Protein AF-A0A183GL61-F1 (afdb_monomer)

Organism: Heligmosomoides polygyrus (NCBI:txid6339)

InterPro domains:
  IPR000559 Formate-tetrahydrofolate ligase, FTHFS [PF01268] (2-214)
  IPR020628 Formate-tetrahydrofolate ligase, FTHFS, conserved site [PS00721] (89-99)
  IPR027417 P-loop containing nucleoside triphosphate hydrolase [G3DSA:3.40.50.300] (1-136)
  IPR027417 P-loop containing nucleoside triphosphate hydrolase [SSF52540] (3-215)

Solvent-accessible surface area (backbone atoms only — not comparable to full-atom values): 13556 Å² total; per-residue (Å²): 73,68,68,60,34,55,76,73,71,50,54,76,92,38,48,50,71,60,71,69,72,41,63,50,71,48,74,64,53,56,69,76,45,64,86,57,79,82,79,89,88,81,85,87,79,77,75,86,89,56,97,86,63,87,53,59,49,23,50,48,39,41,51,30,48,45,36,33,77,72,63,72,36,96,62,79,79,88,77,80,81,49,66,38,22,49,54,81,64,86,45,73,71,79,51,30,50,87,95,21,49,57,73,65,53,69,47,49,37,45,63,64,89,41,62,68,57,52,51,36,53,54,47,33,48,52,42,51,49,55,50,52,49,52,53,49,62,75,74,50,56,61,68,60,47,33,44,68,76,44,52,61,45,101,84,67,49,15,70,63,51,76,70,53,50,55,48,32,55,76,71,72,42,80,93,64,70,38,60,78,77,50,51,74,67,53,42,42,63,69,54,51,80,81,79,58,77,91,71,63,82,79,50,35,57,49,74,40,81,57,75,87,40,72,87,78,36,46,75,102

Mean predicted aligned error: 6.76 Å

Nearest PDB structures (foldseek):
  4ioj-assembly1_A  TM=9.223E-01  e=2.835E-11  Moorella thermoacetica ATCC 39073
  1eg7-assembly1_A  TM=9.225E-01  e=8.489E-11  Neomoorella thermoacetica
  5a4j-assembly2_A  TM=9.191E-01  e=3.744E-10  Tepidanaerobacter acetatoxydans Re1
  3do6-assembly1_A  TM=9.222E-01  e=4.945E-09  Thermotoga maritima
  7c11-assembly2_N  TM=9.093E-01  e=4.075E-09  Methylorubrum extorquens CM4

pLDDT: mean 90.21, std 7.83, range [46.91, 98.0]

Foldseek 3Di:
DVVVCVLLVADPVQWADPPDQDTDGHPCVCVVCVVPDDDDDDDQDDDDDDPVDDQRLQVLQVVQCCCCVPVVHNDDRDDDQAQLACVVPDDDFPAGDDPRGDPPRVLSNPCVPVPVVVVLVVLVVVVVVVVVQVVCVVPDDLVVLLCVQFPQDPVRFGADDPVLQVLCVVVVHDRDRGPVPADPVRSNVSRHPPDDPVPDPRFREDRHDDPVCVVHGDYD

Radius of gyration: 25.88 Å; Cα contacts (8 Å, |Δi|>4): 218; chains: 1; bounding box: 69×31×60 Å

Secondary structure (DSSP, 8-state):
-HHHHHHHT--GGGEEESSSS-EEE-TTHHHHTTTSPP--------SSP-TT---HHHHHHHHHHIIIIIT--------PPPPSGGGGTTPPPSSEETTEE-SSHHHHHTTTTSHHHHHHHHHHHHHHHHHHHHHHHHHS-HHHHHHHHS---TTS--BPPHHHHHHHHHTTPPP-SBGGGS-HHHHHHHH-----GGG-------SS--GGGTTTS---

Sequence (220 aa):
MEMLAKEVGILHEELDPYGRKKAKVSLDILKRLHHVKDGKYIVVTGITPTPLGEGKSTTVMGLVQALGAHLHKNAFACVRQPSQGPTFGIKGGAAGGGYAQVIPMEEFNLHLTGDIHAITAANNLLAAAIEARMFHESTQKDDALFNRLCPANKQGKRPLSAVQKRRLARLGIPDVDDANQLTPEQRVQFSRLNIDPATITWNRVIDTNDRFLRGEISIF

Structure (mmCIF, N/CA/C/O backbone):
data_AF-A0A183GL61-F1
#
_entry.id   AF-A0A183GL61-F1
#
loop_
_atom_site.group_PDB
_atom_site.id
_atom_site.type_symbol
_atom_site.label_atom_id
_atom_site.label_alt_id
_atom_site.label_comp_id
_atom_site.label_asym_id
_atom_site.label_entity_id
_atom_site.label_seq_id
_atom_site.pdbx_PDB_ins_code
_atom_site.Cartn_x
_atom_site.Cartn_y
_atom_site.Cartn_z
_atom_site.occupancy
_atom_site.B_iso_or_equiv
_atom_site.auth_seq_id
_atom_site.auth_comp_id
_atom_site.auth_asym_id
_atom_site.auth_atom_id
_atom_site.pdbx_PDB_model_num
ATOM 1 N N . MET A 1 1 ? 5.710 11.046 -22.226 1.00 86.00 1 MET A N 1
ATOM 2 C CA . MET A 1 1 ? 4.873 9.911 -21.785 1.00 86.00 1 MET A CA 1
ATOM 3 C C . MET A 1 1 ? 3.971 9.396 -22.905 1.00 86.00 1 MET A C 1
ATOM 5 O O . MET A 1 1 ? 3.968 8.201 -23.146 1.00 86.00 1 MET A O 1
ATOM 9 N N . GLU A 1 2 ? 3.259 10.270 -23.623 1.00 85.00 2 GLU A N 1
ATOM 10 C CA . GLU A 1 2 ? 2.313 9.882 -24.691 1.00 85.00 2 GLU A CA 1
ATOM 11 C C . GLU A 1 2 ? 2.915 9.004 -25.798 1.00 85.00 2 GLU A C 1
ATOM 13 O O . GLU A 1 2 ? 2.299 8.021 -26.195 1.00 85.00 2 GLU A O 1
ATOM 18 N N . MET A 1 3 ? 4.137 9.313 -26.252 1.00 90.00 3 MET A N 1
ATOM 19 C CA . MET A 1 3 ? 4.859 8.489 -27.232 1.00 90.00 3 MET A CA 1
ATOM 20 C C . MET A 1 3 ? 5.013 7.040 -26.747 1.00 90.00 3 MET A C 1
ATOM 22 O O . MET A 1 3 ? 4.584 6.122 -27.437 1.00 90.00 3 MET A O 1
ATOM 26 N N . LEU A 1 4 ? 5.527 6.854 -25.526 1.00 89.31 4 LEU A N 1
ATOM 27 C CA . LEU A 1 4 ? 5.708 5.533 -24.922 1.00 89.31 4 LEU A CA 1
ATOM 28 C C . LEU A 1 4 ? 4.371 4.801 -24.773 1.00 89.31 4 LEU A C 1
ATOM 30 O O . LEU A 1 4 ? 4.266 3.639 -25.139 1.00 89.31 4 LEU A O 1
ATOM 34 N N . ALA A 1 5 ? 3.334 5.478 -24.272 1.00 91.75 5 ALA A N 1
ATOM 35 C CA . ALA A 1 5 ? 2.016 4.870 -24.110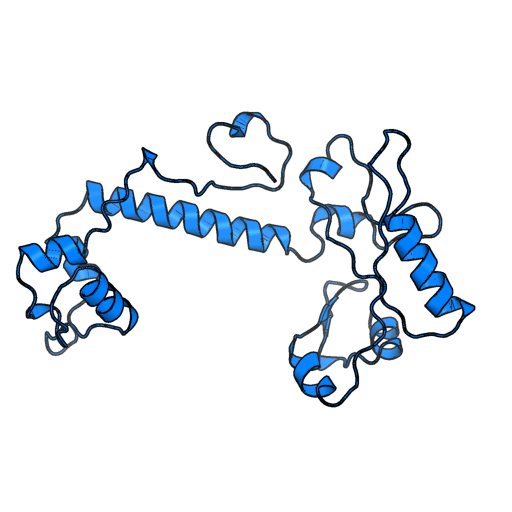 1.00 91.75 5 ALA A CA 1
ATOM 36 C C . ALA A 1 5 ? 1.429 4.362 -25.435 1.00 91.75 5 ALA A C 1
ATOM 38 O O . ALA A 1 5 ? 0.885 3.260 -25.486 1.00 91.75 5 ALA A O 1
ATOM 39 N N . LYS A 1 6 ? 1.599 5.134 -26.516 1.00 91.06 6 LYS A N 1
ATOM 40 C CA . LYS A 1 6 ? 1.183 4.735 -27.861 1.00 91.06 6 LYS A CA 1
ATOM 41 C C . LYS A 1 6 ? 1.958 3.514 -28.359 1.00 91.06 6 LYS A C 1
ATOM 43 O O . LYS A 1 6 ? 1.345 2.612 -28.922 1.00 91.06 6 LYS A O 1
ATOM 48 N N . GLU A 1 7 ? 3.272 3.465 -28.136 1.00 88.56 7 GLU A N 1
ATOM 49 C CA . GLU A 1 7 ? 4.118 2.316 -28.503 1.00 88.56 7 GLU A CA 1
ATOM 50 C C . GLU A 1 7 ? 3.678 1.025 -27.806 1.00 88.56 7 GLU A C 1
ATOM 52 O O . GLU A 1 7 ? 3.739 -0.051 -28.401 1.00 88.56 7 GLU A O 1
ATOM 57 N N . VAL A 1 8 ? 3.192 1.131 -26.567 1.00 89.25 8 VAL A N 1
ATOM 58 C CA . VAL A 1 8 ? 2.775 -0.027 -25.769 1.00 89.25 8 VAL A CA 1
ATOM 59 C C . VAL A 1 8 ? 1.272 -0.329 -25.820 1.00 89.25 8 VAL A C 1
ATOM 61 O O . VAL A 1 8 ? 0.830 -1.300 -25.210 1.00 89.25 8 VAL A O 1
ATOM 64 N N . GLY A 1 9 ? 0.485 0.454 -26.567 1.00 90.75 9 GLY A N 1
ATOM 65 C CA . GLY A 1 9 ? -0.950 0.215 -26.776 1.00 90.75 9 GLY A CA 1
ATOM 66 C C . GLY A 1 9 ? -1.869 0.651 -25.625 1.00 90.75 9 GLY A C 1
ATOM 67 O O . GLY A 1 9 ? -2.977 0.117 -25.486 1.00 90.75 9 GLY A O 1
ATOM 68 N N . ILE A 1 10 ? -1.426 1.604 -24.802 1.00 94.12 10 ILE A N 1
ATOM 69 C CA . ILE A 1 10 ? -2.246 2.233 -23.757 1.00 94.12 10 ILE A CA 1
ATOM 70 C C . ILE A 1 10 ? -2.973 3.440 -24.361 1.00 94.12 10 ILE A C 1
ATOM 72 O O . ILE A 1 10 ? -2.350 4.279 -25.019 1.00 94.12 10 ILE A O 1
ATOM 76 N N . LEU A 1 11 ? -4.290 3.524 -24.155 1.00 94.81 11 LEU A N 1
ATOM 77 C CA . LEU A 1 11 ? -5.103 4.627 -24.668 1.00 94.81 11 LEU A CA 1
ATOM 78 C C . LEU A 1 11 ? -4.901 5.892 -23.826 1.00 94.81 11 LEU A C 1
ATOM 80 O O . LEU A 1 11 ? -4.574 5.826 -22.644 1.00 94.81 11 LEU A O 1
ATOM 84 N N . HIS A 1 12 ? -5.117 7.061 -24.430 1.00 93.25 12 HIS A N 1
ATOM 85 C CA . HIS A 1 12 ? -4.942 8.343 -23.738 1.00 93.25 12 HIS A CA 1
ATOM 86 C C . HIS A 1 12 ? -5.878 8.486 -22.527 1.00 93.25 12 HIS A C 1
ATOM 88 O O . HIS A 1 12 ? -5.450 8.943 -21.475 1.00 93.25 12 HIS A O 1
ATOM 94 N N . GLU A 1 13 ? -7.123 8.028 -22.657 1.00 94.19 13 GLU A N 1
ATOM 95 C CA . GLU A 1 13 ? -8.135 7.997 -21.589 1.00 94.19 13 GLU A CA 1
ATOM 96 C C . GLU A 1 13 ? -7.818 7.031 -20.438 1.00 94.19 13 GLU A C 1
ATOM 98 O O . GLU A 1 13 ? -8.428 7.110 -19.377 1.00 94.19 13 GLU A O 1
ATOM 103 N N . GLU A 1 14 ? -6.858 6.125 -20.630 1.00 95.31 14 GLU A N 1
ATOM 104 C CA . GLU A 1 14 ? -6.411 5.178 -19.606 1.00 95.31 14 GLU A CA 1
ATOM 105 C C . GLU A 1 14 ? -5.176 5.686 -18.852 1.00 95.31 14 GLU A C 1
ATOM 107 O O . GLU A 1 14 ? -4.622 4.955 -18.030 1.00 95.31 14 GLU A O 1
ATOM 112 N N . LEU A 1 15 ? -4.713 6.904 -19.139 1.00 94.94 15 LEU A N 1
ATOM 113 C CA . LEU A 1 15 ? -3.532 7.498 -18.526 1.00 94.94 15 LEU A CA 1
ATOM 114 C C . LEU A 1 15 ? -3.903 8.695 -17.671 1.00 94.94 15 LEU A C 1
ATOM 116 O O . LEU A 1 15 ? -4.462 9.668 -18.163 1.00 94.94 15 LEU A O 1
ATOM 120 N N . ASP A 1 16 ? -3.418 8.676 -16.436 1.00 95.44 16 ASP A N 1
ATOM 121 C CA . ASP A 1 16 ? -3.421 9.829 -15.546 1.00 95.44 16 ASP A CA 1
ATOM 122 C C . ASP A 1 16 ? -1.991 10.387 -15.462 1.00 95.44 16 ASP A C 1
ATOM 124 O O . ASP A 1 16 ? -1.134 9.793 -14.792 1.00 95.44 16 ASP A O 1
ATOM 128 N N . PRO A 1 17 ? -1.659 11.490 -16.161 1.00 94.12 17 PRO A N 1
ATOM 129 C CA . PRO A 1 17 ? -0.292 11.997 -16.230 1.00 94.12 17 PRO A CA 1
ATOM 130 C C . PRO A 1 17 ? 0.166 12.636 -14.916 1.00 94.12 17 PRO A C 1
ATOM 132 O O . PRO A 1 17 ? -0.530 13.454 -14.321 1.00 94.12 17 PRO A O 1
ATOM 135 N N . TYR A 1 18 ? 1.407 12.356 -14.517 1.00 93.12 18 TYR A N 1
ATOM 136 C CA . TYR A 1 18 ? 2.085 12.990 -13.383 1.00 93.12 18 TYR A CA 1
ATOM 137 C C . TYR A 1 18 ? 3.282 13.799 -13.895 1.00 93.12 18 TYR A C 1
ATOM 139 O O . TYR A 1 18 ? 4.451 13.403 -13.811 1.00 93.12 18 TYR A O 1
ATOM 147 N N . GLY A 1 19 ? 2.987 14.961 -14.473 1.00 91.25 19 GLY A N 1
ATOM 148 C CA . GLY A 1 19 ? 3.957 15.719 -15.258 1.00 91.25 19 GLY A CA 1
ATOM 149 C C . GLY A 1 19 ? 4.213 15.059 -16.617 1.00 91.25 19 GLY A C 1
ATOM 150 O O . GLY A 1 19 ? 3.367 14.356 -17.157 1.00 91.25 19 GLY A O 1
ATOM 151 N N . ARG A 1 20 ? 5.387 15.300 -17.213 1.00 90.81 20 ARG A N 1
ATOM 152 C CA . ARG A 1 20 ? 5.647 14.930 -18.624 1.00 90.81 20 ARG A CA 1
ATOM 153 C C . ARG A 1 20 ? 6.215 13.516 -18.827 1.00 90.81 20 ARG A C 1
ATOM 155 O O . ARG A 1 20 ? 6.168 12.980 -19.940 1.00 90.81 20 ARG A O 1
ATOM 162 N N . LYS A 1 21 ? 6.802 12.931 -17.777 1.00 91.38 21 LYS A N 1
ATOM 163 C CA . LYS A 1 21 ? 7.661 11.732 -17.861 1.00 91.38 21 LYS A CA 1
ATOM 164 C C . LYS A 1 21 ? 7.088 10.482 -17.186 1.00 91.38 21 LYS A C 1
ATOM 166 O O . LYS A 1 21 ? 7.667 9.419 -17.352 1.00 91.38 21 LYS A O 1
ATOM 171 N N . LYS A 1 22 ? 5.975 10.592 -16.460 1.00 92.62 22 LYS A N 1
ATOM 172 C CA . LYS A 1 22 ? 5.354 9.489 -15.715 1.00 92.62 22 LYS A CA 1
ATOM 173 C C . LYS A 1 22 ? 3.836 9.636 -15.712 1.00 92.62 22 LYS A C 1
ATOM 175 O O . LYS A 1 22 ? 3.325 10.743 -15.879 1.00 92.62 22 LYS A O 1
ATOM 180 N N . ALA A 1 23 ? 3.135 8.527 -15.541 1.00 94.75 23 ALA A N 1
ATOM 181 C CA . ALA A 1 23 ? 1.682 8.469 -15.472 1.00 94.75 23 ALA A CA 1
ATOM 182 C C . ALA A 1 23 ? 1.252 7.248 -14.653 1.00 94.75 23 ALA A C 1
ATOM 184 O O . ALA A 1 23 ? 2.006 6.276 -14.556 1.00 94.75 23 ALA A O 1
ATOM 185 N N . LYS A 1 24 ? 0.045 7.295 -14.093 1.00 96.12 24 LYS A N 1
ATOM 186 C CA . LYS A 1 24 ? -0.672 6.095 -13.657 1.00 96.12 24 LYS A CA 1
ATOM 187 C C . LYS A 1 24 ? -1.500 5.560 -14.822 1.00 96.12 24 LYS A C 1
ATOM 189 O O . LYS A 1 24 ? -1.877 6.313 -15.715 1.00 96.12 24 LYS A O 1
ATOM 194 N N . VAL A 1 25 ? -1.741 4.254 -14.808 1.00 96.00 25 VAL A N 1
ATOM 195 C CA . VAL A 1 25 ? -2.589 3.574 -15.790 1.00 96.00 25 VAL A CA 1
ATOM 196 C C . VAL A 1 25 ? -3.874 3.157 -15.084 1.00 96.00 25 VAL A C 1
ATOM 198 O O . VAL A 1 25 ? -3.808 2.512 -14.035 1.00 96.00 25 VAL A O 1
ATOM 201 N N . SER A 1 26 ? -5.025 3.525 -15.642 1.00 96.50 26 SER A N 1
ATOM 202 C CA . SER A 1 26 ? -6.329 3.098 -15.136 1.00 96.50 26 SER A CA 1
ATOM 203 C C . SER A 1 26 ? -6.460 1.578 -15.214 1.00 96.50 26 SER A C 1
ATOM 205 O O . SER A 1 26 ? -6.095 0.954 -16.211 1.00 96.50 26 SER A O 1
ATOM 207 N N . LEU A 1 27 ? -7.048 0.971 -14.181 1.00 96.31 27 LEU A N 1
ATOM 208 C CA . LEU A 1 27 ? -7.327 -0.468 -14.158 1.00 96.31 27 LEU A CA 1
ATOM 209 C C . LEU A 1 27 ? -8.422 -0.883 -15.153 1.00 96.31 27 LEU A C 1
ATOM 211 O O . LEU A 1 27 ? -8.576 -2.076 -15.419 1.00 96.31 27 LEU A O 1
ATOM 215 N N . ASP A 1 28 ? -9.151 0.067 -15.745 1.00 95.94 28 ASP A N 1
ATOM 216 C CA . ASP A 1 28 ? -10.137 -0.220 -16.793 1.00 95.94 28 ASP A CA 1
ATOM 217 C C . ASP A 1 28 ? -9.508 -0.837 -18.049 1.00 95.94 28 ASP A C 1
ATOM 219 O O . ASP A 1 28 ? -10.176 -1.601 -18.754 1.00 95.94 28 ASP A O 1
ATOM 223 N N . ILE A 1 29 ? -8.202 -0.633 -18.260 1.00 95.62 29 ILE A N 1
ATOM 224 C CA . ILE A 1 29 ? -7.444 -1.298 -19.325 1.00 95.62 29 ILE A CA 1
ATOM 225 C C . ILE A 1 29 ? -7.568 -2.826 -19.262 1.00 95.62 29 ILE A C 1
ATOM 227 O O . ILE A 1 29 ? -7.631 -3.490 -20.297 1.00 95.62 29 ILE A O 1
ATOM 231 N N . LEU A 1 30 ? -7.679 -3.400 -18.056 1.00 95.00 30 LEU A N 1
ATOM 232 C CA . LEU A 1 30 ? -7.833 -4.844 -17.862 1.00 95.00 30 LEU A CA 1
ATOM 233 C C . LEU A 1 30 ? -9.168 -5.349 -18.419 1.00 95.00 30 LEU A C 1
ATOM 235 O O . LEU A 1 30 ? -9.236 -6.458 -18.941 1.00 95.00 30 LEU A O 1
ATOM 239 N N . LYS A 1 31 ? -10.226 -4.531 -18.357 1.00 95.88 31 LYS A N 1
ATOM 240 C CA . LYS A 1 31 ? -11.533 -4.869 -18.938 1.00 95.88 31 LYS A CA 1
ATOM 241 C C . LYS A 1 31 ? -11.453 -4.864 -20.462 1.00 95.88 31 LYS A C 1
ATOM 243 O O . LYS A 1 31 ? -11.921 -5.803 -21.101 1.00 95.88 31 LYS A O 1
ATOM 248 N N . ARG A 1 32 ? -10.814 -3.841 -21.045 1.00 95.56 32 ARG A N 1
ATOM 249 C CA . ARG A 1 32 ? -10.619 -3.729 -22.499 1.00 95.56 32 ARG A CA 1
ATOM 250 C C . ARG A 1 32 ? -9.779 -4.883 -23.044 1.00 95.56 32 ARG A C 1
ATOM 252 O O . ARG A 1 32 ? -10.117 -5.450 -24.080 1.00 95.56 32 ARG A O 1
ATOM 259 N N . LEU A 1 33 ? -8.712 -5.247 -22.337 1.00 94.75 33 LEU A N 1
ATOM 260 C CA . LEU A 1 33 ? -7.757 -6.272 -22.756 1.00 94.75 33 LEU A CA 1
ATOM 261 C C . LEU A 1 33 ? -8.104 -7.689 -22.280 1.00 94.75 33 LEU A C 1
ATOM 263 O O . LEU A 1 33 ? -7.334 -8.602 -22.546 1.00 94.75 33 LEU A O 1
ATOM 267 N N . HIS A 1 34 ? -9.266 -7.919 -21.658 1.00 96.00 34 HIS A N 1
ATOM 268 C CA . HIS A 1 34 ? -9.661 -9.245 -21.154 1.00 96.00 34 HIS A CA 1
ATOM 269 C C . HIS A 1 34 ? -9.652 -10.351 -22.232 1.00 96.00 34 HIS A C 1
ATOM 271 O O . HIS A 1 34 ? -9.474 -11.527 -21.935 1.00 96.00 34 HIS A O 1
ATOM 277 N N . HIS A 1 35 ? -9.861 -9.989 -23.500 1.00 95.94 35 HIS A N 1
ATOM 278 C CA . HIS A 1 35 ? -9.838 -10.920 -24.632 1.00 95.94 35 HIS A CA 1
ATOM 279 C C . HIS A 1 35 ? -8.420 -11.237 -25.144 1.00 95.94 35 HIS A C 1
ATOM 281 O O . HIS A 1 35 ? -8.248 -12.133 -25.972 1.00 95.94 35 HIS A O 1
ATOM 287 N N . VAL A 1 36 ? -7.407 -10.492 -24.696 1.00 94.25 36 VAL A N 1
ATOM 288 C CA . VAL A 1 36 ? -6.015 -10.647 -25.118 1.00 94.25 36 VAL A CA 1
ATOM 289 C C . VAL A 1 36 ? -5.344 -11.706 -24.250 1.00 94.25 36 VAL A C 1
ATOM 291 O O . VAL A 1 36 ? -5.468 -11.706 -23.031 1.00 94.25 36 VAL A O 1
ATOM 294 N N . LYS A 1 37 ? -4.613 -12.624 -24.885 1.00 95.38 37 LYS A N 1
ATOM 295 C CA . LYS A 1 37 ? -3.861 -13.665 -24.181 1.00 95.38 37 LYS A CA 1
ATOM 296 C C . LYS A 1 37 ? -2.683 -13.065 -23.409 1.00 95.38 37 LYS A C 1
ATOM 298 O O . LYS A 1 37 ? -1.932 -12.266 -23.966 1.00 95.38 37 LYS A O 1
ATOM 303 N N . ASP A 1 38 ? -2.468 -13.552 -22.189 1.00 94.50 38 ASP A N 1
ATOM 304 C CA . ASP A 1 38 ? -1.329 -13.165 -21.358 1.00 94.50 38 ASP A CA 1
ATOM 305 C C . ASP A 1 38 ? 0.025 -13.359 -22.057 1.00 94.50 38 ASP A C 1
ATOM 307 O O . ASP A 1 38 ? 0.273 -14.335 -22.782 1.00 94.50 38 ASP A O 1
ATOM 311 N N . GLY A 1 39 ? 0.925 -12.412 -21.791 1.00 93.00 39 GLY A N 1
ATOM 312 C CA . GLY A 1 39 ? 2.308 -12.445 -22.247 1.00 93.00 39 GLY A CA 1
ATOM 313 C C . GLY A 1 39 ? 3.165 -13.482 -21.516 1.00 93.00 39 GLY A C 1
ATOM 314 O O . GLY A 1 39 ? 2.710 -14.263 -20.681 1.00 93.00 39 GLY A O 1
ATOM 315 N N . LYS A 1 40 ? 4.463 -13.495 -21.829 1.00 95.88 40 LYS A N 1
ATOM 316 C CA . LYS A 1 40 ? 5.434 -14.315 -21.095 1.00 95.88 40 LYS A CA 1
ATOM 317 C C . LYS A 1 40 ? 5.856 -13.594 -19.818 1.00 95.88 40 LYS A C 1
ATOM 319 O O . LYS A 1 40 ? 6.279 -12.444 -19.876 1.00 95.88 40 LYS A O 1
ATOM 324 N N . TYR A 1 41 ? 5.787 -14.295 -18.691 1.00 96.62 41 TYR A N 1
ATOM 325 C CA . TYR A 1 41 ? 6.253 -13.792 -17.405 1.00 96.62 41 TYR A CA 1
ATOM 326 C C . TYR A 1 41 ? 7.669 -14.301 -17.126 1.00 96.62 41 TYR A C 1
ATOM 328 O O . TYR A 1 41 ? 7.894 -15.508 -17.039 1.00 96.62 41 TYR A O 1
ATOM 336 N N . ILE A 1 42 ? 8.626 -13.378 -17.025 1.00 96.06 42 ILE A N 1
ATOM 337 C CA . ILE A 1 42 ? 10.040 -13.681 -16.783 1.00 96.06 42 ILE A CA 1
ATOM 338 C C . ILE A 1 42 ? 10.420 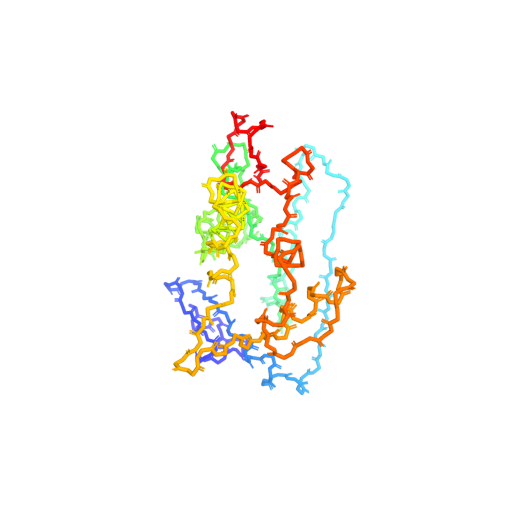-13.119 -15.417 1.00 96.06 42 ILE A C 1
ATOM 340 O O . ILE A 1 42 ? 10.321 -11.915 -15.186 1.00 96.06 42 ILE A O 1
ATOM 344 N N . VAL A 1 43 ? 10.882 -13.991 -14.521 1.00 96.06 43 VAL A N 1
ATOM 345 C CA . VAL A 1 43 ? 11.346 -13.607 -13.185 1.00 96.06 43 VAL A CA 1
ATOM 346 C C . VAL A 1 43 ? 12.865 -13.555 -13.178 1.00 96.06 43 VAL A C 1
ATOM 348 O O . VAL A 1 43 ? 13.530 -14.557 -13.431 1.00 96.06 43 VAL A O 1
ATOM 351 N N . VAL A 1 44 ? 13.415 -12.389 -12.846 1.00 93.62 44 VAL A N 1
ATOM 352 C CA . VAL A 1 44 ? 14.851 -12.219 -12.610 1.00 93.62 44 VAL A CA 1
ATOM 353 C C . VAL A 1 44 ? 15.111 -12.343 -11.113 1.00 93.62 44 VAL A C 1
ATOM 355 O O . VAL A 1 44 ? 14.575 -11.576 -10.313 1.00 93.62 44 VAL A O 1
ATOM 358 N N . THR A 1 45 ? 15.943 -13.311 -10.737 1.00 93.38 45 THR A N 1
ATOM 359 C CA . THR A 1 45 ? 16.378 -13.541 -9.355 1.00 93.38 45 THR A CA 1
ATOM 360 C C . THR A 1 45 ? 17.898 -13.417 -9.246 1.00 93.38 45 THR A C 1
ATOM 362 O O . THR A 1 45 ? 18.590 -13.253 -10.249 1.00 93.38 45 THR A O 1
ATOM 365 N N . GLY A 1 46 ? 18.430 -13.471 -8.030 1.00 88.94 46 GLY A N 1
ATOM 366 C CA . GLY A 1 46 ? 19.868 -13.549 -7.802 1.00 88.94 46 GLY A CA 1
ATOM 367 C C . GLY A 1 46 ? 20.199 -14.457 -6.630 1.00 88.94 46 GLY A C 1
ATOM 368 O O . GLY A 1 46 ? 19.316 -14.891 -5.891 1.00 88.94 46 GLY A O 1
ATOM 369 N N . ILE A 1 47 ? 21.491 -14.724 -6.474 1.00 92.25 47 ILE A N 1
ATOM 370 C CA . ILE A 1 47 ? 22.037 -15.456 -5.332 1.00 92.25 47 ILE A CA 1
ATOM 371 C C . ILE A 1 47 ? 21.841 -14.677 -4.022 1.00 92.25 47 ILE A C 1
ATOM 373 O O . ILE A 1 47 ? 21.428 -13.509 -4.024 1.00 92.25 47 ILE A O 1
ATOM 377 N N . THR A 1 48 ? 22.173 -15.322 -2.903 1.00 90.50 48 THR A N 1
ATOM 378 C CA . THR A 1 48 ? 22.248 -14.677 -1.589 1.00 90.50 48 THR A CA 1
ATOM 379 C C . THR A 1 48 ? 23.048 -13.371 -1.680 1.00 90.50 48 THR A C 1
ATOM 381 O O . THR A 1 48 ? 24.166 -13.404 -2.197 1.00 90.50 48 THR A O 1
ATOM 384 N N . PRO A 1 49 ? 22.500 -12.233 -1.207 1.00 85.56 49 PRO A N 1
ATOM 385 C CA . PRO A 1 49 ? 23.170 -10.945 -1.320 1.00 85.56 49 PRO A CA 1
ATOM 386 C C . PRO A 1 49 ? 24.551 -10.937 -0.664 1.00 85.56 49 PRO A C 1
ATOM 388 O O . PRO A 1 49 ? 24.734 -11.423 0.451 1.00 85.56 49 PRO A O 1
ATOM 391 N N . THR A 1 50 ? 25.496 -10.318 -1.352 1.00 86.81 50 THR A N 1
ATOM 392 C CA . THR A 1 50 ? 26.873 -10.080 -0.940 1.00 86.81 50 THR A CA 1
ATOM 393 C C . THR A 1 50 ? 27.137 -8.571 -0.895 1.00 86.81 50 THR A C 1
ATOM 395 O O . THR A 1 50 ? 26.472 -7.804 -1.599 1.00 86.81 50 THR A O 1
ATOM 398 N N . PRO A 1 51 ? 28.123 -8.099 -0.111 1.00 79.88 51 PRO A N 1
ATOM 399 C CA . PRO A 1 51 ? 28.458 -6.673 -0.053 1.00 79.88 51 PRO A CA 1
ATOM 400 C C . PRO A 1 51 ? 28.879 -6.049 -1.394 1.00 79.88 51 PRO A C 1
ATOM 402 O O . PRO A 1 51 ? 28.840 -4.831 -1.529 1.00 79.88 51 PRO A O 1
ATOM 405 N N . LEU A 1 52 ? 29.276 -6.863 -2.377 1.00 75.56 52 LEU A N 1
ATOM 406 C CA . LEU A 1 52 ? 29.742 -6.404 -3.689 1.00 75.56 52 LEU A CA 1
ATOM 407 C C . LEU A 1 52 ? 28.597 -5.968 -4.621 1.00 75.56 52 LEU A C 1
ATOM 409 O O . LEU A 1 52 ? 28.846 -5.240 -5.577 1.00 75.56 52 LEU A O 1
ATOM 413 N N . GLY A 1 53 ? 27.352 -6.360 -4.319 1.00 76.19 53 GLY A N 1
ATOM 414 C CA . GLY A 1 53 ? 26.162 -6.005 -5.091 1.00 76.19 53 GLY A CA 1
ATOM 415 C C . GLY A 1 53 ? 26.021 -6.798 -6.395 1.00 76.19 53 GLY A C 1
ATOM 416 O O . GLY A 1 53 ? 26.887 -6.794 -7.259 1.00 76.19 53 GLY A O 1
ATOM 417 N N . GLU A 1 54 ? 24.879 -7.460 -6.584 1.00 84.81 54 GLU A N 1
ATOM 418 C CA . GLU A 1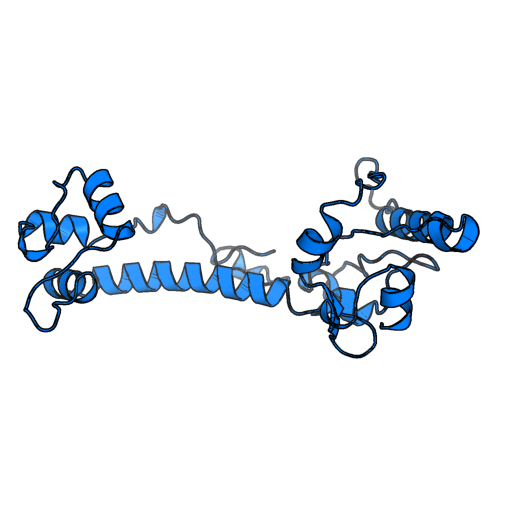 54 ? 24.693 -8.396 -7.710 1.00 84.81 54 GLU A CA 1
ATOM 419 C C . GLU A 1 54 ? 24.093 -7.741 -8.962 1.00 84.81 54 GLU A C 1
ATOM 421 O O . GLU A 1 54 ? 23.932 -8.397 -9.984 1.00 84.81 54 GLU A O 1
ATOM 426 N N . GLY A 1 55 ? 23.670 -6.475 -8.890 1.00 86.50 55 GLY A N 1
ATOM 427 C CA . GLY A 1 55 ? 23.113 -5.777 -10.056 1.00 86.50 55 GLY A CA 1
ATOM 428 C C . GLY A 1 55 ? 21.788 -6.354 -10.578 1.00 86.50 55 GLY A C 1
ATOM 429 O O . GLY A 1 55 ? 21.504 -6.269 -11.773 1.00 86.50 55 GLY A O 1
ATOM 430 N N . LYS A 1 56 ? 20.944 -6.923 -9.703 1.00 91.06 56 LYS A N 1
ATOM 431 C CA . LYS A 1 56 ? 19.642 -7.513 -10.086 1.00 91.06 56 LYS A CA 1
ATOM 432 C C . LYS A 1 56 ? 18.751 -6.529 -10.855 1.00 91.06 56 LYS A C 1
ATOM 434 O O . LYS A 1 56 ? 18.304 -6.845 -11.952 1.00 91.06 56 LYS A O 1
ATOM 439 N N . SER A 1 57 ? 18.535 -5.320 -10.325 1.00 90.25 57 SER A N 1
ATOM 440 C CA . SER A 1 57 ? 17.725 -4.292 -11.002 1.00 90.25 57 SER A CA 1
ATOM 441 C C . SER A 1 57 ? 18.339 -3.861 -12.337 1.00 90.25 57 SER A C 1
ATOM 443 O O . SER A 1 57 ? 17.618 -3.702 -13.317 1.00 90.25 57 SER A O 1
ATOM 445 N N . THR A 1 58 ? 19.668 -3.735 -12.400 1.00 92.38 58 THR A N 1
ATOM 446 C CA . THR A 1 58 ? 20.398 -3.425 -13.639 1.00 92.38 58 THR A CA 1
ATOM 447 C C . THR A 1 58 ? 20.175 -4.505 -14.695 1.00 92.38 58 THR A C 1
ATOM 449 O O . THR A 1 58 ? 19.925 -4.193 -15.855 1.00 92.38 58 THR A O 1
ATOM 452 N N . THR A 1 59 ? 20.176 -5.776 -14.283 1.00 94.25 59 THR A N 1
ATOM 453 C CA . THR A 1 59 ? 19.902 -6.920 -15.164 1.00 94.25 59 THR A CA 1
ATOM 454 C C . THR A 1 59 ? 18.469 -6.891 -15.698 1.00 94.25 59 THR A C 1
ATOM 456 O O . THR A 1 59 ? 18.264 -7.124 -16.884 1.00 94.25 59 THR A O 1
ATOM 459 N N . VAL A 1 60 ? 17.476 -6.547 -14.865 1.00 95.25 60 VAL A N 1
ATOM 460 C CA . VAL A 1 60 ? 16.076 -6.385 -15.310 1.00 95.25 60 VAL A CA 1
ATOM 461 C C . VAL A 1 60 ? 15.963 -5.291 -16.375 1.00 95.25 60 VAL A C 1
ATOM 463 O O . VAL A 1 60 ? 15.352 -5.518 -17.418 1.00 95.25 60 VAL A O 1
ATOM 466 N N . MET A 1 61 ? 16.569 -4.123 -16.135 1.00 94.88 61 MET A N 1
ATOM 467 C CA . MET A 1 61 ? 16.545 -3.014 -17.095 1.00 94.88 61 MET A CA 1
ATOM 468 C C . MET A 1 61 ? 17.234 -3.393 -18.407 1.00 94.88 61 MET A C 1
ATOM 470 O O . MET A 1 61 ? 16.652 -3.210 -19.474 1.00 94.88 61 MET A O 1
ATOM 474 N N . GLY A 1 62 ? 18.429 -3.986 -18.331 1.00 95.62 62 GLY A N 1
ATOM 475 C CA . GLY A 1 62 ? 19.183 -4.418 -19.507 1.00 95.62 62 GLY A CA 1
ATOM 476 C C . GLY A 1 62 ? 18.453 -5.490 -20.318 1.00 95.62 62 GLY A C 1
ATOM 477 O O . GLY A 1 62 ? 18.438 -5.428 -21.544 1.00 95.62 62 GLY A O 1
ATOM 478 N N . LEU A 1 63 ? 17.779 -6.433 -19.653 1.00 96.00 63 LEU A N 1
ATOM 479 C CA . LEU A 1 63 ? 16.981 -7.461 -20.320 1.00 96.00 63 LEU A CA 1
ATOM 480 C C . LEU A 1 63 ? 15.814 -6.852 -21.106 1.00 96.00 63 LEU A C 1
ATOM 482 O O . LEU A 1 63 ? 15.596 -7.215 -22.260 1.00 96.00 63 LEU A O 1
ATOM 486 N N . VAL A 1 64 ? 15.076 -5.915 -20.507 1.00 95.19 64 VAL A N 1
ATOM 487 C CA . VAL A 1 64 ? 13.945 -5.260 -21.182 1.00 95.19 64 VAL A CA 1
ATOM 488 C C . VAL A 1 64 ? 14.423 -4.354 -22.313 1.00 95.19 64 VAL A C 1
ATOM 490 O O . VAL A 1 64 ? 13.826 -4.374 -23.387 1.00 95.19 64 VAL A O 1
ATOM 493 N N . GLN A 1 65 ? 15.535 -3.636 -22.129 1.00 94.81 65 GLN A N 1
ATOM 494 C CA . GLN A 1 65 ? 16.182 -2.879 -23.204 1.00 94.81 65 GLN A CA 1
ATOM 495 C C . GLN A 1 65 ? 16.594 -3.796 -24.365 1.00 94.81 65 GLN A C 1
ATOM 497 O O . GLN A 1 65 ? 16.321 -3.471 -25.516 1.00 94.81 65 GLN A O 1
ATOM 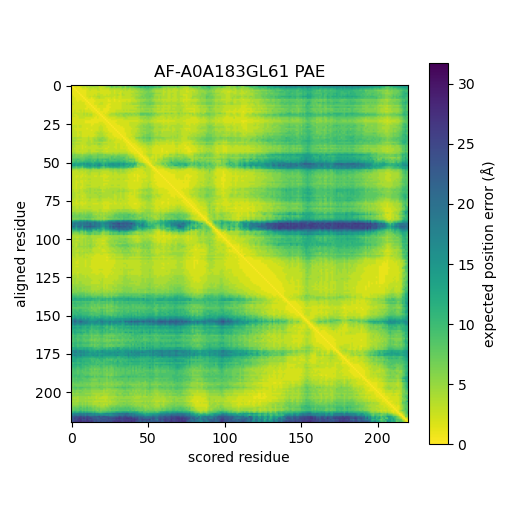502 N N . ALA A 1 66 ? 17.174 -4.968 -24.088 1.00 96.75 66 ALA A N 1
ATOM 503 C CA . ALA A 1 66 ? 17.543 -5.933 -25.121 1.00 96.75 66 ALA A CA 1
ATOM 504 C C . ALA A 1 66 ? 16.324 -6.492 -25.869 1.00 96.75 66 ALA A C 1
ATOM 506 O O . ALA A 1 66 ? 16.307 -6.521 -27.100 1.00 96.75 66 ALA A O 1
ATOM 507 N N . LEU A 1 67 ? 15.276 -6.886 -25.141 1.00 96.19 67 LEU A N 1
ATOM 508 C CA . LEU A 1 67 ? 14.038 -7.388 -25.737 1.00 96.19 67 LEU A CA 1
ATOM 509 C C . LEU A 1 67 ? 13.340 -6.320 -26.591 1.00 96.19 67 LEU A C 1
ATOM 511 O O . LEU A 1 67 ? 12.946 -6.611 -27.719 1.00 96.19 67 LEU A O 1
ATOM 515 N N . GLY A 1 68 ? 13.219 -5.096 -26.077 1.00 93.56 68 GLY A N 1
ATOM 516 C CA . GLY A 1 68 ? 12.533 -3.992 -26.745 1.00 93.56 68 GLY A CA 1
ATOM 517 C C . GLY A 1 68 ? 13.335 -3.385 -27.891 1.00 93.56 68 GLY A C 1
ATOM 518 O O . GLY A 1 68 ? 12.892 -3.408 -29.039 1.00 93.56 68 GLY A O 1
ATOM 519 N N . ALA A 1 69 ? 14.524 -2.856 -27.594 1.00 91.38 69 ALA A N 1
ATOM 520 C CA . ALA A 1 69 ? 15.304 -2.058 -28.539 1.00 91.38 69 ALA A CA 1
ATOM 521 C C . ALA A 1 69 ? 16.060 -2.900 -29.578 1.00 91.38 69 ALA A C 1
ATOM 523 O O . ALA A 1 69 ? 16.253 -2.433 -30.698 1.00 91.38 69 ALA A O 1
ATOM 524 N N . HIS A 1 70 ? 16.478 -4.125 -29.233 1.00 95.50 70 HIS A N 1
ATOM 525 C CA . HIS A 1 70 ? 17.300 -4.960 -30.122 1.00 95.50 70 HIS A CA 1
ATOM 526 C C . HIS A 1 70 ? 16.550 -6.146 -30.733 1.00 95.50 70 HIS A C 1
ATOM 528 O O . HIS A 1 70 ? 16.875 -6.560 -31.842 1.00 95.50 70 HIS A O 1
ATOM 534 N N . LEU A 1 71 ? 15.551 -6.699 -30.038 1.00 95.88 71 LEU A N 1
ATOM 535 C CA . LEU A 1 71 ? 14.770 -7.846 -30.526 1.00 95.88 71 LEU A CA 1
ATOM 536 C C . LEU A 1 71 ? 13.341 -7.483 -30.946 1.00 95.88 71 LEU A C 1
ATOM 538 O O . LEU A 1 71 ? 12.588 -8.366 -31.371 1.00 95.88 71 LEU A O 1
ATOM 542 N N . HIS A 1 72 ? 12.970 -6.204 -30.834 1.00 92.94 72 HIS A N 1
ATOM 543 C CA . HIS A 1 72 ? 11.666 -5.667 -31.225 1.00 92.94 72 HIS A CA 1
ATOM 544 C C . HIS A 1 72 ? 10.486 -6.449 -30.620 1.00 92.94 72 HIS A C 1
ATOM 546 O O . HIS A 1 72 ? 9.466 -6.694 -31.269 1.00 92.94 72 HIS A O 1
ATOM 552 N N . LYS A 1 73 ? 10.635 -6.886 -29.364 1.00 92.31 73 LYS A N 1
ATOM 553 C CA . LYS A 1 73 ? 9.581 -7.520 -28.567 1.00 92.31 73 LYS A CA 1
ATOM 554 C C . LYS A 1 73 ? 9.010 -6.505 -27.589 1.00 92.31 73 LYS A C 1
ATOM 556 O O . LYS A 1 73 ? 9.757 -5.887 -26.840 1.00 92.31 73 LYS A O 1
ATOM 561 N N . ASN A 1 74 ? 7.684 -6.378 -27.553 1.00 90.88 74 ASN A N 1
ATOM 562 C CA . ASN A 1 74 ? 7.029 -5.574 -26.526 1.00 90.88 74 ASN A CA 1
ATOM 563 C C . ASN A 1 74 ? 7.282 -6.214 -25.148 1.00 90.88 74 ASN A C 1
ATOM 565 O O . ASN A 1 74 ? 6.889 -7.360 -24.913 1.00 90.88 74 ASN A O 1
ATOM 569 N N . ALA A 1 75 ? 7.999 -5.503 -24.281 1.00 93.69 75 ALA A N 1
ATOM 570 C CA . ALA A 1 75 ? 8.466 -5.990 -22.992 1.00 93.69 75 ALA A CA 1
ATOM 571 C C . ALA A 1 75 ? 8.437 -4.859 -21.962 1.00 93.69 75 ALA A C 1
ATOM 573 O O . ALA A 1 75 ? 8.775 -3.717 -22.265 1.00 93.69 75 ALA A O 1
ATOM 574 N N . PHE A 1 76 ? 8.078 -5.200 -20.725 1.00 93.31 76 PHE A N 1
ATOM 575 C CA . PHE A 1 76 ? 7.950 -4.249 -19.627 1.00 93.31 76 PHE A CA 1
ATOM 576 C C . PHE A 1 76 ? 8.783 -4.709 -18.441 1.00 93.31 76 PHE A C 1
ATOM 578 O O . PHE A 1 76 ? 8.775 -5.888 -18.083 1.00 93.31 76 PHE A O 1
ATOM 585 N N . ALA A 1 77 ? 9.469 -3.765 -17.804 1.00 93.81 77 ALA A N 1
ATOM 586 C CA . ALA A 1 77 ? 10.098 -4.007 -16.519 1.00 93.81 77 ALA A CA 1
ATOM 587 C C . ALA A 1 77 ? 9.107 -3.673 -15.401 1.00 93.81 77 ALA A C 1
ATOM 589 O O . ALA A 1 77 ? 8.666 -2.531 -15.280 1.00 93.81 77 ALA A O 1
ATOM 590 N N . CYS A 1 78 ? 8.803 -4.648 -14.549 1.00 93.88 78 CYS A N 1
ATOM 591 C CA . CYS A 1 78 ? 8.050 -4.424 -13.319 1.00 93.88 78 CYS A CA 1
ATOM 592 C C . CYS A 1 78 ? 9.021 -4.434 -12.137 1.00 93.88 78 CYS A C 1
ATOM 594 O O . CYS A 1 78 ? 9.613 -5.465 -11.818 1.00 93.88 78 CYS A O 1
ATOM 596 N N . VAL A 1 79 ? 9.195 -3.281 -11.492 1.00 91.00 79 VAL A N 1
ATOM 597 C CA . VAL A 1 79 ? 10.094 -3.108 -10.344 1.00 91.00 79 VAL A CA 1
ATOM 598 C C . VAL A 1 79 ? 9.355 -2.489 -9.166 1.00 91.00 79 VAL A C 1
ATOM 600 O O . VAL A 1 79 ? 8.350 -1.803 -9.335 1.00 91.00 79 VAL A O 1
ATOM 603 N N . ARG A 1 80 ? 9.856 -2.740 -7.955 1.00 90.38 80 ARG A N 1
ATOM 604 C CA . ARG A 1 80 ? 9.315 -2.134 -6.735 1.00 90.38 80 ARG A CA 1
ATOM 605 C C . ARG A 1 80 ? 9.787 -0.689 -6.621 1.00 90.38 80 ARG A C 1
ATOM 607 O O . ARG A 1 80 ? 10.962 -0.417 -6.870 1.00 90.38 80 ARG A O 1
ATOM 614 N N . GLN A 1 81 ? 8.894 0.198 -6.191 1.00 90.00 81 GLN A N 1
ATOM 615 C CA . GLN A 1 81 ? 9.281 1.539 -5.770 1.00 90.00 81 GLN A CA 1
ATOM 616 C C . GLN A 1 81 ? 10.214 1.435 -4.545 1.00 90.00 81 GLN A C 1
ATOM 618 O O . GLN A 1 81 ? 9.905 0.682 -3.616 1.00 90.00 81 GLN A O 1
ATOM 623 N N . PRO A 1 82 ? 11.358 2.138 -4.532 1.00 88.31 82 PRO A N 1
ATOM 624 C CA . PRO A 1 82 ? 12.196 2.249 -3.346 1.00 88.31 82 PRO A CA 1
ATOM 625 C C . PRO A 1 82 ? 11.542 3.139 -2.287 1.00 88.31 82 PRO A C 1
ATOM 627 O O . PRO A 1 82 ? 10.877 4.119 -2.610 1.00 88.31 82 PRO A O 1
ATOM 630 N N . SER A 1 83 ? 11.779 2.809 -1.019 1.00 88.62 83 SER A N 1
ATOM 631 C CA . SER A 1 83 ? 11.475 3.701 0.102 1.00 88.62 83 SER A CA 1
ATOM 632 C C . SER A 1 83 ? 12.401 4.921 0.066 1.00 88.62 83 SER A C 1
ATOM 634 O O . SER A 1 83 ? 13.574 4.813 -0.315 1.00 88.62 83 SER A O 1
ATOM 636 N N . GLN A 1 84 ? 11.866 6.076 0.457 1.00 88.06 84 GLN A N 1
ATOM 637 C CA . GLN A 1 84 ? 12.598 7.333 0.478 1.00 88.06 84 GLN A CA 1
ATOM 638 C C . GLN A 1 84 ? 13.621 7.379 1.625 1.00 88.06 84 GLN A C 1
ATOM 640 O O . GLN A 1 84 ? 14.704 7.936 1.441 1.00 88.06 84 GLN A O 1
ATOM 645 N N . GLY A 1 85 ? 13.326 6.789 2.788 1.00 86.81 85 GLY A N 1
ATOM 646 C CA . GLY A 1 85 ? 14.200 6.840 3.970 1.00 86.81 85 GLY A CA 1
ATOM 647 C C . GLY A 1 85 ? 15.658 6.422 3.700 1.00 86.81 85 GLY A C 1
ATOM 648 O O . GLY A 1 85 ? 16.577 7.208 3.959 1.00 86.81 85 GLY A O 1
ATOM 649 N N . PRO A 1 86 ? 15.913 5.233 3.118 1.00 84.81 86 PRO A N 1
ATOM 650 C CA . PRO A 1 86 ? 17.255 4.764 2.783 1.00 84.81 86 PRO A CA 1
ATOM 651 C C . PRO A 1 86 ? 18.021 5.650 1.797 1.00 84.81 86 PRO A C 1
ATOM 653 O O . PRO A 1 86 ? 19.254 5.655 1.864 1.00 84.81 86 PRO A O 1
ATOM 656 N N . THR A 1 87 ? 17.321 6.396 0.933 1.00 83.00 87 THR A N 1
ATOM 657 C CA . THR A 1 87 ? 17.919 7.325 -0.043 1.00 83.00 87 THR A CA 1
ATOM 658 C C . THR A 1 87 ? 18.690 8.455 0.645 1.00 83.00 87 THR A C 1
ATOM 660 O O . THR A 1 87 ? 19.712 8.899 0.133 1.00 83.00 87 THR A O 1
ATOM 663 N N . PHE A 1 88 ? 18.258 8.882 1.837 1.00 83.44 88 PHE A N 1
ATOM 664 C CA . PHE A 1 88 ? 18.949 9.899 2.645 1.00 83.44 88 PHE A CA 1
ATOM 665 C C . PHE A 1 88 ? 20.009 9.311 3.592 1.00 83.44 88 PHE A C 1
ATOM 667 O O . PHE A 1 88 ? 20.587 10.030 4.404 1.00 83.44 88 PHE A O 1
ATOM 674 N N . GLY A 1 89 ? 20.253 8.000 3.516 1.00 79.88 89 GLY A N 1
ATOM 675 C CA . GLY A 1 89 ? 21.241 7.291 4.323 1.00 79.88 89 GLY A CA 1
ATOM 676 C C . GLY A 1 89 ? 22.395 6.754 3.480 1.00 79.88 89 GLY A C 1
ATOM 677 O O . GLY A 1 89 ? 23.218 7.502 2.969 1.00 79.88 89 GLY A O 1
ATOM 678 N N . ILE A 1 90 ? 22.480 5.423 3.392 1.00 67.19 90 ILE A N 1
ATOM 679 C CA . ILE A 1 90 ? 23.619 4.700 2.797 1.00 67.19 90 ILE A CA 1
ATOM 680 C C . ILE A 1 90 ? 23.299 4.190 1.379 1.00 67.19 90 ILE A C 1
ATOM 682 O O . ILE A 1 90 ? 24.209 3.922 0.596 1.00 67.19 90 ILE A O 1
ATOM 686 N N . LYS A 1 91 ? 22.018 4.012 1.027 1.00 62.28 91 LYS A N 1
ATOM 687 C CA . LYS A 1 91 ? 21.632 3.370 -0.237 1.00 62.28 91 LYS A CA 1
ATOM 688 C C . LYS A 1 91 ? 21.495 4.394 -1.363 1.00 62.28 91 LYS A C 1
ATOM 690 O O . LYS A 1 91 ? 20.617 5.246 -1.324 1.00 62.28 91 LYS A O 1
ATOM 695 N N . GLY A 1 92 ? 22.314 4.230 -2.403 1.00 62.44 92 GLY A N 1
ATOM 696 C CA . GLY A 1 92 ? 22.063 4.804 -3.727 1.00 62.44 92 GLY A CA 1
ATOM 697 C C . GLY A 1 92 ? 20.896 4.113 -4.452 1.00 62.44 92 GLY A C 1
ATOM 698 O O . GLY A 1 92 ? 20.441 3.042 -4.042 1.00 62.44 92 GLY A O 1
ATOM 699 N N . GLY A 1 93 ? 20.410 4.751 -5.522 1.00 61.88 93 GLY A N 1
ATOM 700 C CA . GLY A 1 93 ? 19.133 4.456 -6.183 1.00 61.88 93 GLY A CA 1
ATOM 701 C C . GLY A 1 93 ? 18.882 2.989 -6.560 1.00 61.88 93 GLY A C 1
ATOM 702 O O . GLY A 1 93 ? 19.743 2.300 -7.098 1.00 61.88 93 GLY A O 1
ATOM 703 N N . ALA A 1 94 ? 17.650 2.519 -6.332 1.00 67.81 94 ALA A N 1
ATOM 704 C CA . ALA A 1 94 ? 17.244 1.120 -6.539 1.00 67.81 94 ALA A CA 1
ATOM 705 C C . ALA A 1 94 ? 16.796 0.791 -7.981 1.00 67.81 94 ALA A C 1
ATOM 707 O O . ALA A 1 94 ? 16.242 -0.283 -8.242 1.00 67.81 94 ALA A O 1
ATOM 708 N N . ALA A 1 95 ? 17.020 1.716 -8.915 1.00 74.56 95 ALA A N 1
ATOM 709 C CA . ALA A 1 95 ? 16.400 1.743 -10.238 1.00 74.56 95 ALA A CA 1
ATOM 710 C C . ALA A 1 95 ? 17.282 1.175 -11.371 1.00 74.56 95 ALA A C 1
ATOM 712 O O . ALA A 1 95 ? 16.993 1.403 -12.544 1.00 74.56 95 ALA A O 1
ATOM 713 N N . GLY A 1 96 ? 18.358 0.457 -11.034 1.00 82.00 96 GLY A N 1
ATOM 714 C CA . GLY A 1 96 ? 19.387 0.008 -11.980 1.00 82.00 96 GLY A CA 1
ATOM 715 C C . GLY A 1 96 ? 20.669 0.835 -11.867 1.00 82.00 96 GLY A C 1
ATOM 716 O O . GLY A 1 96 ? 20.890 1.491 -10.851 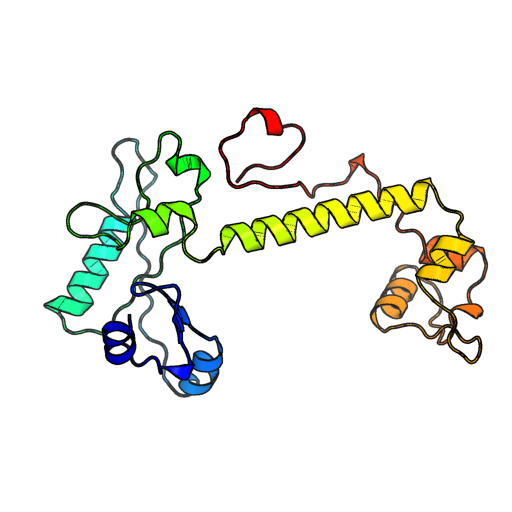1.00 82.00 96 GLY A O 1
ATOM 717 N N . GLY A 1 97 ? 21.526 0.791 -12.888 1.00 86.38 97 GLY A N 1
ATOM 718 C CA . GLY A 1 97 ? 22.804 1.504 -12.882 1.00 86.38 97 GLY A CA 1
ATOM 719 C C . GLY A 1 97 ? 23.493 1.532 -14.247 1.00 86.38 97 GLY A C 1
ATOM 720 O O . GLY A 1 97 ? 23.237 0.694 -15.113 1.00 86.38 97 GLY A O 1
ATOM 721 N N . GLY A 1 98 ? 24.375 2.513 -14.449 1.00 88.81 98 GLY A N 1
ATOM 722 C CA . GLY A 1 98 ? 25.024 2.744 -15.743 1.00 88.81 98 GLY A CA 1
ATOM 723 C C . GLY A 1 98 ? 24.007 3.109 -16.831 1.00 88.81 98 GLY A C 1
ATOM 724 O O . GLY A 1 98 ? 23.121 3.931 -16.610 1.00 88.81 98 GLY A O 1
ATOM 725 N N . TYR A 1 99 ? 24.111 2.479 -18.004 1.00 90.19 99 TYR A N 1
ATOM 726 C CA . TYR A 1 99 ? 23.189 2.699 -19.132 1.00 90.19 99 TYR A CA 1
ATOM 727 C C . TYR A 1 99 ? 21.849 1.944 -19.004 1.00 90.19 99 TYR A C 1
ATOM 729 O O . TYR A 1 99 ? 20.923 2.187 -19.780 1.00 90.19 99 TYR A O 1
ATOM 737 N N . ALA A 1 100 ? 21.725 1.058 -18.012 1.00 92.44 100 ALA A N 1
ATOM 738 C CA . ALA A 1 100 ? 20.536 0.249 -17.759 1.00 92.44 100 ALA A CA 1
ATOM 739 C C . ALA A 1 100 ? 19.859 0.701 -16.457 1.00 92.44 100 ALA A C 1
ATOM 741 O O . ALA A 1 100 ? 20.084 0.142 -15.379 1.00 92.44 100 ALA A O 1
ATOM 742 N N . GLN A 1 101 ? 19.041 1.751 -16.559 1.00 90.38 101 GLN A N 1
ATOM 743 C CA . GLN A 1 101 ? 18.396 2.408 -15.420 1.00 90.38 101 GLN A CA 1
ATOM 744 C C . GLN A 1 101 ? 17.010 2.959 -15.771 1.00 90.38 101 GLN A C 1
ATOM 746 O O . GLN A 1 101 ? 16.736 3.299 -16.922 1.00 90.38 101 GLN A O 1
ATOM 751 N N . VAL A 1 102 ? 16.156 3.104 -14.757 1.00 88.88 102 VAL A N 1
ATOM 752 C CA . VAL A 1 102 ? 14.887 3.836 -14.861 1.00 88.88 102 VAL A CA 1
ATOM 753 C C . VAL A 1 102 ? 15.148 5.341 -14.815 1.00 88.88 102 VAL A C 1
ATOM 755 O O . VAL A 1 102 ? 15.954 5.827 -14.021 1.00 88.88 102 VAL A O 1
ATOM 758 N N . ILE A 1 103 ? 14.414 6.091 -15.636 1.00 89.44 103 ILE A N 1
ATOM 759 C CA . ILE A 1 103 ? 14.405 7.555 -15.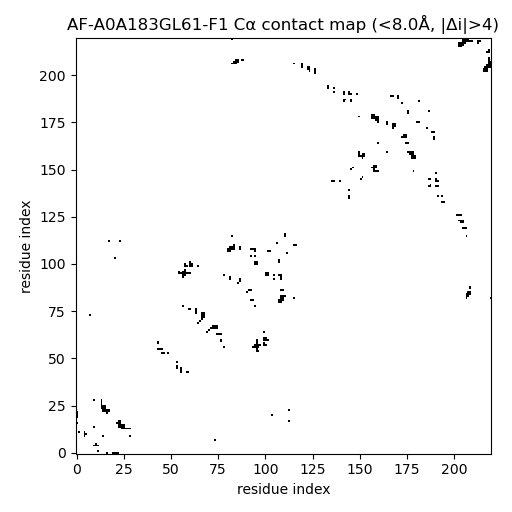631 1.00 89.44 103 ILE A CA 1
ATOM 760 C C . ILE A 1 103 ? 12.969 8.080 -15.482 1.00 89.44 103 ILE A C 1
ATOM 762 O O . ILE A 1 103 ? 12.050 7.472 -16.029 1.00 89.44 103 ILE A O 1
ATOM 766 N N . PRO A 1 104 ? 12.756 9.227 -14.810 1.00 89.00 104 PRO A N 1
ATOM 767 C CA . PRO A 1 104 ? 13.734 10.028 -14.064 1.00 89.00 104 PRO A CA 1
ATOM 768 C C . PRO A 1 104 ? 14.076 9.427 -12.684 1.00 89.00 104 PRO A C 1
ATOM 770 O O . PRO A 1 104 ? 13.191 9.149 -11.880 1.00 89.00 104 PRO A O 1
ATOM 773 N N . MET A 1 105 ? 15.373 9.259 -12.397 1.00 84.12 105 MET A N 1
ATOM 774 C CA . MET A 1 105 ? 15.858 8.564 -11.193 1.00 84.12 105 MET A CA 1
ATOM 775 C C . MET A 1 105 ? 15.576 9.320 -9.884 1.00 84.12 105 MET A C 1
ATOM 777 O O . MET A 1 105 ? 15.291 8.691 -8.869 1.00 84.12 105 MET A O 1
ATOM 781 N N . GLU A 1 106 ? 15.635 10.652 -9.900 1.00 84.44 106 GLU A N 1
ATOM 782 C CA . GLU A 1 106 ? 15.332 11.489 -8.730 1.00 84.44 106 GLU A CA 1
ATOM 783 C C . GLU A 1 106 ? 13.898 11.261 -8.246 1.00 84.44 106 GLU A C 1
ATOM 785 O O . GLU A 1 106 ? 13.672 10.883 -7.101 1.00 84.44 106 GLU A O 1
ATOM 790 N N . GLU A 1 107 ? 12.927 11.404 -9.149 1.00 86.81 107 GLU A N 1
ATOM 791 C CA . GLU A 1 107 ? 11.520 11.206 -8.811 1.00 86.81 107 GLU A CA 1
ATOM 792 C C . GLU A 1 107 ? 11.243 9.758 -8.386 1.00 86.81 107 GLU A C 1
ATOM 794 O O . GLU A 1 107 ? 10.426 9.536 -7.497 1.00 86.81 107 GLU A O 1
ATOM 799 N N . PHE A 1 108 ? 11.944 8.783 -8.979 1.00 87.19 108 PHE A N 1
ATOM 800 C CA . PHE A 1 108 ? 11.812 7.367 -8.633 1.00 87.19 108 PHE A CA 1
ATOM 801 C C . PHE A 1 108 ? 12.297 7.033 -7.216 1.00 87.19 108 PHE A C 1
ATOM 803 O O . PHE A 1 108 ? 11.703 6.171 -6.575 1.00 87.19 108 PHE A O 1
ATOM 810 N N . ASN A 1 109 ? 13.345 7.702 -6.721 1.00 87.00 109 ASN A N 1
ATOM 811 C CA . ASN A 1 109 ? 13.889 7.471 -5.374 1.00 87.00 109 ASN A CA 1
ATOM 812 C C . ASN A 1 109 ? 13.241 8.335 -4.277 1.00 87.00 109 ASN A C 1
ATOM 814 O O . ASN A 1 109 ? 13.537 8.141 -3.096 1.00 87.00 109 ASN A O 1
ATOM 818 N N . LEU A 1 110 ? 12.406 9.302 -4.662 1.00 88.88 110 LEU A N 1
ATOM 819 C CA . LEU A 1 110 ? 11.689 10.194 -3.756 1.00 88.88 110 LEU A CA 1
ATOM 820 C C . LEU A 1 110 ? 10.186 9.878 -3.799 1.00 88.88 110 LEU A C 1
ATOM 822 O O . LEU A 1 110 ? 9.758 8.750 -3.569 1.00 88.88 110 LEU A O 1
ATOM 826 N N . HIS A 1 111 ? 9.358 10.878 -4.089 1.00 91.62 111 HIS A N 1
ATOM 827 C CA . HIS A 1 111 ? 7.912 10.778 -3.927 1.00 91.62 111 HIS A CA 1
ATOM 828 C C . HIS A 1 111 ? 7.206 10.003 -5.046 1.00 91.62 111 HIS A C 1
ATOM 830 O O . HIS A 1 111 ? 6.062 9.595 -4.853 1.00 91.62 111 HIS A O 1
ATOM 836 N N . LEU A 1 112 ? 7.849 9.815 -6.204 1.00 92.25 112 LEU A N 1
ATOM 837 C CA . LEU A 1 112 ? 7.276 9.238 -7.422 1.00 92.25 112 LEU A CA 1
ATOM 838 C C . LEU A 1 112 ? 5.876 9.805 -7.729 1.00 92.25 112 LEU A C 1
ATOM 840 O O . LEU A 1 112 ? 5.755 10.939 -8.193 1.00 92.25 112 LEU A O 1
ATOM 844 N N . THR A 1 113 ? 4.822 9.032 -7.465 1.00 94.69 113 THR A N 1
ATOM 845 C CA . THR A 1 113 ? 3.411 9.402 -7.661 1.00 94.69 113 THR A CA 1
ATOM 846 C C . THR A 1 113 ? 2.619 9.506 -6.354 1.00 94.69 113 THR A C 1
ATOM 848 O O . THR A 1 113 ? 1.403 9.675 -6.392 1.00 94.69 113 THR A O 1
ATOM 851 N N . GLY A 1 114 ? 3.292 9.434 -5.202 1.00 95.12 114 GLY A N 1
ATOM 852 C CA . GLY A 1 114 ? 2.692 9.548 -3.871 1.00 95.12 114 GLY A CA 1
ATOM 853 C C . GLY A 1 114 ? 2.193 8.233 -3.268 1.00 95.12 114 GLY A C 1
ATOM 854 O O . GLY A 1 114 ? 1.456 8.259 -2.288 1.00 95.12 114 GLY A O 1
ATOM 855 N N . ASP A 1 115 ? 2.587 7.085 -3.818 1.00 95.50 115 ASP A N 1
ATOM 856 C CA . ASP A 1 115 ? 2.015 5.782 -3.450 1.00 95.50 115 ASP A CA 1
ATOM 857 C C . ASP A 1 115 ? 2.356 5.403 -2.003 1.00 95.50 115 ASP A C 1
ATOM 859 O O . ASP A 1 115 ? 1.469 5.053 -1.225 1.00 95.50 115 ASP A O 1
ATOM 863 N N . ILE A 1 116 ? 3.618 5.570 -1.596 1.00 94.81 116 ILE A N 1
ATOM 864 C CA . ILE A 1 116 ? 4.044 5.341 -0.207 1.00 94.81 116 ILE A CA 1
ATOM 865 C C . ILE A 1 116 ? 3.393 6.351 0.753 1.00 94.81 116 ILE A C 1
ATOM 867 O O . ILE A 1 116 ? 3.023 5.983 1.871 1.00 94.81 116 ILE A O 1
ATOM 871 N N . HIS A 1 117 ? 3.165 7.597 0.319 1.00 95.69 117 HIS A N 1
ATOM 872 C CA . HIS A 1 117 ? 2.444 8.597 1.121 1.00 95.69 117 HIS A CA 1
ATOM 873 C C . HIS A 1 117 ? 0.999 8.169 1.376 1.00 95.69 117 HIS A C 1
ATOM 875 O O . HIS A 1 117 ? 0.524 8.253 2.508 1.00 95.69 117 HIS A O 1
ATOM 881 N N . ALA A 1 118 ? 0.317 7.652 0.352 1.00 97.38 118 ALA A N 1
ATOM 882 C CA . ALA A 1 118 ? -1.040 7.132 0.480 1.00 97.38 118 ALA A CA 1
ATOM 883 C C . ALA A 1 118 ? -1.102 5.923 1.430 1.00 97.38 118 ALA A C 1
ATOM 885 O O . ALA A 1 118 ? -1.983 5.865 2.290 1.00 97.38 118 ALA A O 1
ATOM 886 N N . ILE A 1 119 ? -0.140 4.997 1.334 1.00 96.56 119 ILE A N 1
ATOM 887 C CA . ILE A 1 119 ? -0.023 3.849 2.251 1.00 96.56 119 ILE A CA 1
ATOM 888 C C . ILE A 1 119 ? 0.208 4.325 3.690 1.00 96.56 119 ILE A C 1
ATOM 890 O O . ILE A 1 119 ? -0.472 3.870 4.609 1.00 96.56 119 ILE A O 1
ATOM 894 N N . THR A 1 120 ? 1.117 5.281 3.885 1.00 96.31 120 THR A N 1
ATOM 895 C CA . THR A 1 120 ? 1.432 5.859 5.200 1.00 96.31 120 THR A CA 1
ATOM 896 C C . THR A 1 120 ? 0.205 6.524 5.821 1.00 96.31 120 THR A C 1
ATOM 898 O O . THR A 1 120 ? -0.124 6.265 6.981 1.00 96.31 120 THR A O 1
ATOM 901 N N . ALA A 1 121 ? -0.519 7.335 5.044 1.00 97.88 121 ALA A N 1
ATOM 902 C CA . ALA A 1 121 ? -1.740 7.994 5.490 1.00 97.88 121 ALA A CA 1
ATOM 903 C C . ALA A 1 121 ? -2.826 6.980 5.883 1.00 97.88 121 ALA A C 1
ATOM 905 O O . ALA A 1 121 ? -3.417 7.104 6.955 1.00 97.88 121 ALA A O 1
ATOM 906 N N . ALA A 1 122 ? -3.051 5.947 5.065 1.00 98.00 122 ALA A N 1
ATOM 907 C CA . ALA A 1 122 ? -4.033 4.904 5.352 1.00 98.00 122 ALA A CA 1
ATOM 908 C C . ALA A 1 122 ? -3.677 4.097 6.614 1.00 98.00 122 ALA A C 1
ATOM 910 O O 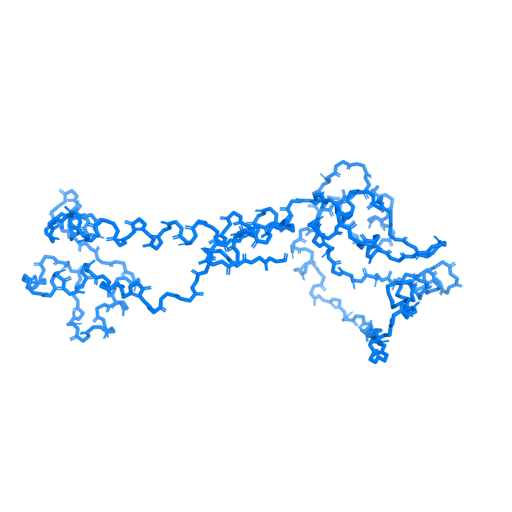. ALA A 1 122 ? -4.533 3.882 7.475 1.00 98.00 122 ALA A O 1
ATOM 911 N N . ASN A 1 123 ? -2.411 3.697 6.761 1.00 97.25 123 ASN A N 1
ATOM 912 C CA . ASN A 1 123 ? -1.937 2.963 7.933 1.00 97.25 123 ASN A CA 1
ATOM 913 C C . ASN A 1 123 ? -2.122 3.772 9.224 1.00 97.25 123 ASN A C 1
ATOM 915 O O . ASN A 1 123 ? -2.631 3.264 10.227 1.00 97.25 123 ASN A O 1
ATOM 919 N N . ASN A 1 124 ? -1.717 5.042 9.195 1.00 96.44 124 ASN A N 1
ATOM 920 C CA . ASN A 1 124 ? -1.774 5.914 10.363 1.00 96.44 124 ASN A CA 1
ATOM 921 C C . ASN A 1 124 ? -3.200 6.357 10.692 1.00 96.44 124 ASN A C 1
ATOM 923 O O . ASN A 1 124 ? -3.506 6.555 11.866 1.00 96.44 124 ASN A O 1
ATOM 927 N N . LEU A 1 125 ? -4.089 6.444 9.697 1.00 97.94 125 LEU A N 1
ATOM 928 C CA . LEU A 1 125 ? -5.516 6.649 9.928 1.00 97.94 125 LEU A CA 1
ATOM 929 C C . LEU A 1 125 ? -6.120 5.489 10.728 1.00 97.94 125 LEU A C 1
ATOM 931 O O . LEU A 1 125 ? -6.889 5.732 11.656 1.00 97.94 125 LEU A O 1
ATOM 935 N N . LEU A 1 126 ? -5.749 4.240 10.421 1.00 97.00 126 LEU A N 1
ATOM 936 C CA . LEU A 1 126 ? -6.200 3.086 11.200 1.00 97.00 126 LEU A CA 1
ATOM 937 C C . LEU A 1 126 ? -5.653 3.122 12.633 1.00 97.00 126 LEU A C 1
ATOM 939 O O . LEU A 1 126 ? -6.420 2.936 13.575 1.00 97.00 126 LEU A O 1
ATOM 943 N N . ALA A 1 127 ? -4.364 3.424 12.810 1.00 95.88 127 ALA A N 1
ATOM 944 C CA . ALA A 1 127 ? -3.773 3.576 14.142 1.00 95.88 127 ALA A CA 1
ATOM 945 C C . ALA A 1 127 ? -4.496 4.661 14.966 1.00 95.88 127 ALA A C 1
ATOM 947 O O . ALA A 1 127 ? -4.903 4.418 16.101 1.00 95.88 127 ALA A O 1
ATOM 948 N N . ALA A 1 128 ? -4.750 5.828 14.364 1.00 96.62 128 ALA A N 1
ATOM 949 C CA . ALA A 1 128 ? -5.493 6.913 15.002 1.00 96.62 128 ALA A CA 1
ATOM 950 C C . ALA A 1 128 ? -6.944 6.520 15.329 1.00 96.62 128 ALA A C 1
ATOM 952 O O . ALA A 1 128 ? -7.459 6.888 16.383 1.00 96.62 128 ALA A O 1
ATOM 953 N N . ALA A 1 129 ? -7.607 5.749 14.462 1.00 96.56 129 ALA A N 1
ATOM 954 C CA . ALA A 1 129 ? -8.962 5.265 14.707 1.00 96.56 129 ALA A CA 1
ATOM 955 C C . ALA A 1 129 ? -9.028 4.282 15.888 1.00 96.56 129 ALA A C 1
ATOM 957 O O . ALA A 1 129 ? -9.986 4.339 16.661 1.00 96.56 129 ALA A O 1
ATOM 958 N N . ILE A 1 130 ? -8.022 3.413 16.055 1.00 95.06 130 ILE A N 1
ATOM 959 C CA . ILE A 1 130 ? -7.916 2.492 17.200 1.00 95.06 130 ILE A CA 1
ATOM 960 C C . ILE A 1 130 ? -7.792 3.286 18.505 1.00 95.06 130 ILE A C 1
ATOM 962 O O . ILE A 1 130 ? -8.563 3.066 19.439 1.00 95.06 130 ILE A O 1
ATOM 966 N N . GLU A 1 131 ? -6.886 4.260 18.557 1.00 94.06 131 GLU A N 1
ATOM 967 C CA . GLU A 1 131 ? -6.684 5.080 19.756 1.00 94.06 131 GLU A CA 1
ATOM 968 C C . GLU A 1 131 ? -7.891 5.956 20.080 1.00 94.06 131 GLU A C 1
ATOM 970 O O . GLU A 1 131 ? -8.340 5.986 21.225 1.00 94.06 131 GLU A O 1
ATOM 975 N N . ALA A 1 132 ? -8.468 6.627 19.078 1.00 94.69 132 ALA A N 1
ATOM 976 C CA . ALA A 1 132 ? -9.677 7.427 19.256 1.00 94.69 132 ALA A CA 1
ATOM 977 C C . ALA A 1 132 ? -10.825 6.569 19.797 1.00 94.69 132 ALA A C 1
ATOM 979 O O . ALA A 1 132 ? -11.586 6.994 20.669 1.00 94.69 132 ALA A O 1
ATOM 980 N N . ARG A 1 133 ? -10.928 5.329 19.312 1.00 94.25 133 ARG A N 1
ATOM 981 C CA . ARG A 1 133 ? -11.918 4.375 19.789 1.00 94.25 133 ARG A CA 1
ATOM 982 C C . ARG A 1 133 ? -11.704 4.011 21.259 1.00 94.25 133 ARG A C 1
ATOM 984 O O . ARG A 1 133 ? -12.666 4.061 22.023 1.00 94.25 133 ARG A O 1
ATOM 991 N N . MET A 1 134 ? -10.476 3.689 21.659 1.00 94.25 134 MET A N 1
ATOM 992 C CA . MET A 1 134 ? -10.133 3.391 23.056 1.00 94.25 134 MET A CA 1
ATOM 993 C C . MET A 1 134 ? -10.375 4.595 23.972 1.00 94.25 134 MET A C 1
ATOM 995 O O . MET A 1 134 ? -10.967 4.455 25.040 1.00 94.25 134 MET A O 1
ATOM 999 N N . PHE A 1 135 ? -9.985 5.792 23.529 1.00 93.44 135 PHE A N 1
ATOM 1000 C CA . PHE A 1 135 ? -10.195 7.042 24.255 1.00 93.44 135 PHE A CA 1
ATOM 1001 C C . PHE A 1 135 ? -11.683 7.351 24.468 1.00 93.44 135 PHE A C 1
ATOM 1003 O O . PHE A 1 135 ? -12.100 7.743 25.557 1.00 93.44 135 PHE A O 1
ATOM 1010 N N . HIS A 1 136 ? -12.521 7.166 23.447 1.00 92.75 136 HIS A N 1
ATOM 1011 C CA . HIS A 1 136 ? -13.961 7.368 23.598 1.00 92.75 136 HIS A CA 1
ATOM 1012 C C . HIS A 1 136 ? -14.609 6.322 24.506 1.00 92.75 136 HIS A C 1
ATOM 1014 O O . HIS A 1 136 ? -15.510 6.672 25.265 1.00 92.75 136 HIS A O 1
ATOM 1020 N N . GLU A 1 137 ? -14.142 5.072 24.489 1.00 93.25 137 GLU A N 1
ATOM 1021 C CA . GLU A 1 137 ? -14.629 4.047 25.418 1.00 93.25 137 GLU A CA 1
ATOM 1022 C C . GLU A 1 137 ? -14.249 4.315 26.877 1.00 93.25 137 GLU A C 1
ATOM 1024 O O . GLU A 1 137 ? -15.041 3.997 27.766 1.00 93.25 137 GLU A O 1
ATOM 1029 N N . SER A 1 138 ? -13.078 4.901 27.141 1.00 91.06 138 SER A N 1
ATOM 1030 C CA . SER A 1 138 ? -12.639 5.210 28.507 1.00 91.06 138 SER A CA 1
ATOM 1031 C C . SER A 1 138 ? -13.286 6.471 29.085 1.00 91.06 138 SER A C 1
ATOM 1033 O O . SER A 1 138 ? -13.420 6.588 30.300 1.00 91.06 138 SER A O 1
ATOM 1035 N N . THR A 1 139 ? -13.710 7.409 28.234 1.00 93.19 139 THR A N 1
ATOM 1036 C CA . THR A 1 139 ? -14.214 8.724 28.671 1.00 93.19 139 THR A CA 1
ATOM 1037 C C . THR A 1 139 ? -15.733 8.873 28.616 1.00 93.19 139 THR A C 1
ATOM 1039 O O . THR A 1 139 ? -16.283 9.752 29.280 1.00 93.19 139 THR A O 1
ATOM 1042 N N . GLN A 1 140 ? -16.441 8.058 27.828 1.00 92.38 140 GLN A N 1
ATOM 1043 C CA . GLN A 1 140 ? -17.878 8.225 27.588 1.00 92.38 140 GLN A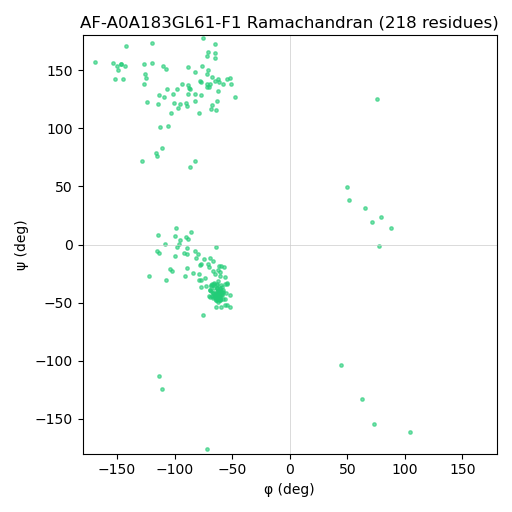 CA 1
ATOM 1044 C C . GLN A 1 140 ? -18.724 7.166 28.289 1.00 92.38 140 GLN A C 1
ATOM 1046 O O . GLN A 1 140 ? -18.318 6.021 28.474 1.00 92.38 140 GLN A O 1
ATOM 1051 N N . LYS A 1 141 ? -19.955 7.564 28.629 1.00 93.25 141 LYS A N 1
ATOM 1052 C CA . LYS A 1 141 ? -20.985 6.659 29.148 1.00 93.25 141 LYS A CA 1
ATOM 1053 C C . LYS A 1 141 ? -21.494 5.727 28.048 1.00 93.25 141 LYS A C 1
ATOM 1055 O O . LYS A 1 141 ? -21.588 6.128 26.886 1.00 93.25 141 LYS A O 1
ATOM 1060 N N . ASP A 1 142 ? -21.918 4.531 28.439 1.00 92.50 142 ASP A N 1
ATOM 1061 C CA . ASP A 1 142 ? -22.380 3.484 27.518 1.00 92.50 142 ASP A CA 1
ATOM 1062 C C . ASP A 1 142 ? -23.557 3.924 26.650 1.00 92.50 142 ASP A C 1
ATOM 1064 O O . ASP A 1 142 ? -23.556 3.705 25.438 1.00 92.50 142 ASP A O 1
ATOM 1068 N N . ASP A 1 143 ? -24.514 4.647 27.233 1.00 90.56 143 ASP A N 1
ATOM 1069 C CA . ASP A 1 143 ? -25.653 5.186 26.488 1.00 90.56 143 ASP A CA 1
ATOM 1070 C C . ASP A 1 143 ? -25.212 6.141 25.375 1.00 90.56 143 ASP A C 1
ATOM 1072 O O . ASP A 1 143 ? -25.786 6.145 24.286 1.00 90.56 143 ASP A O 1
ATOM 1076 N N . ALA A 1 144 ? -24.172 6.945 25.613 1.00 92.38 144 ALA A N 1
ATOM 1077 C CA . ALA A 1 144 ? -23.650 7.863 24.606 1.00 92.38 144 ALA A CA 1
ATOM 1078 C C . ALA A 1 144 ? -22.976 7.105 23.451 1.00 92.38 144 ALA A C 1
ATOM 1080 O O . ALA A 1 144 ? -23.180 7.462 22.287 1.00 92.38 144 ALA A O 1
ATOM 1081 N N . LEU A 1 145 ? -22.224 6.041 23.757 1.00 92.56 145 LEU A N 1
ATOM 1082 C CA . LEU A 1 145 ? -21.599 5.168 22.757 1.00 92.56 145 LEU A CA 1
ATOM 1083 C C . LEU A 1 145 ? -22.658 4.452 21.912 1.00 92.56 145 LEU A C 1
ATOM 1085 O O . LEU A 1 145 ? -22.602 4.487 20.681 1.00 92.56 145 LEU A O 1
ATOM 1089 N N . PHE A 1 146 ? -23.664 3.867 22.562 1.00 93.00 146 PHE A N 1
ATOM 1090 C CA . PHE A 1 146 ? -24.778 3.206 21.892 1.00 93.00 146 PHE A CA 1
ATOM 1091 C C . PHE A 1 146 ? -25.569 4.176 21.004 1.00 93.00 146 PHE A C 1
ATOM 1093 O O . PHE A 1 146 ? -25.866 3.866 19.849 1.00 93.00 146 PHE A O 1
ATOM 1100 N N . ASN A 1 147 ? -25.852 5.383 21.503 1.00 91.75 147 ASN A N 1
ATOM 1101 C CA . ASN A 1 147 ? -26.593 6.394 20.755 1.00 91.75 147 ASN A CA 1
ATOM 1102 C C . ASN A 1 147 ? -25.881 6.858 19.485 1.00 91.75 147 ASN A C 1
ATOM 1104 O O . ASN A 1 147 ? -26.5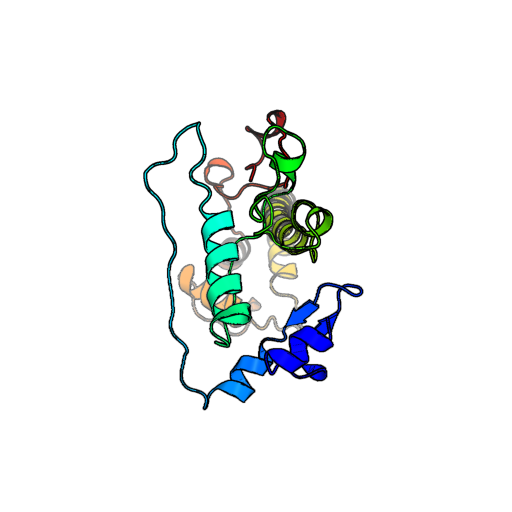47 7.126 18.487 1.00 91.75 147 ASN A O 1
ATOM 1108 N N . ARG A 1 148 ? -24.547 6.926 19.503 1.00 90.12 148 ARG A N 1
ATOM 1109 C CA . ARG A 1 148 ? -23.748 7.257 18.317 1.00 90.12 148 ARG A CA 1
ATOM 1110 C C . ARG A 1 148 ? -23.622 6.089 17.348 1.00 90.12 148 ARG A C 1
ATOM 1112 O O . ARG A 1 148 ? -23.630 6.311 16.143 1.00 90.12 148 ARG A O 1
ATOM 1119 N N . LEU A 1 149 ? -23.513 4.862 17.860 1.00 90.75 149 LEU A N 1
ATOM 1120 C CA . LEU A 1 149 ? -23.408 3.662 17.030 1.00 90.75 149 LEU A CA 1
ATOM 1121 C C . LEU A 1 149 ? -24.717 3.362 16.285 1.00 90.75 149 LEU A C 1
ATOM 1123 O O . LEU A 1 149 ? -24.690 2.957 15.124 1.00 90.75 149 LEU A O 1
ATOM 1127 N N . CYS A 1 150 ? -25.855 3.564 16.947 1.00 91.56 150 CYS A N 1
ATOM 1128 C CA . CYS A 1 150 ? -27.185 3.277 16.422 1.00 91.56 150 CYS A CA 1
ATOM 1129 C C . CYS A 1 150 ? -28.089 4.506 16.571 1.00 91.56 150 CYS A C 1
ATOM 1131 O O . CYS A 1 150 ? -28.969 4.493 17.434 1.00 91.56 150 CYS A O 1
ATOM 1133 N N . PRO A 1 151 ? -27.889 5.581 15.790 1.00 91.50 151 PRO A N 1
ATOM 1134 C CA . PRO A 1 151 ? -28.702 6.785 15.911 1.00 91.50 151 PRO A CA 1
ATOM 1135 C C . PRO A 1 151 ? -30.172 6.492 15.586 1.00 91.50 151 PRO A C 1
ATOM 1137 O O . PRO A 1 151 ? -30.484 5.713 14.683 1.00 91.50 151 PRO A O 1
ATOM 1140 N N . ALA A 1 152 ? -31.085 7.123 16.326 1.00 91.19 152 ALA A N 1
ATOM 1141 C CA . ALA A 1 152 ? -32.510 7.022 16.041 1.00 91.19 152 ALA A CA 1
ATOM 1142 C C . ALA A 1 152 ? -32.843 7.774 14.746 1.00 91.19 152 ALA A C 1
ATOM 1144 O O . ALA A 1 152 ? -32.394 8.901 14.527 1.00 91.19 152 ALA A O 1
ATOM 1145 N N . ASN A 1 153 ? -33.645 7.152 13.887 1.00 90.12 153 ASN A N 1
ATOM 1146 C CA . ASN A 1 153 ? -34.187 7.811 12.709 1.00 90.12 153 ASN A CA 1
ATOM 1147 C C . ASN A 1 153 ? -35.327 8.778 13.098 1.00 90.12 153 ASN A C 1
ATOM 1149 O O . ASN A 1 153 ? -35.742 8.852 14.255 1.00 90.12 153 ASN A O 1
ATOM 1153 N N . LYS A 1 154 ? -35.891 9.496 12.116 1.00 87.44 154 LYS A N 1
ATOM 1154 C CA . LYS A 1 154 ? -37.020 10.425 12.341 1.00 87.44 154 LYS A CA 1
ATOM 1155 C C . LYS A 1 154 ? -38.260 9.764 12.970 1.00 87.44 154 LYS A C 1
ATOM 1157 O O . LYS A 1 154 ? -39.104 10.469 13.504 1.00 87.44 154 LYS A O 1
ATOM 1162 N N . GLN A 1 155 ? -38.381 8.438 12.894 1.00 85.19 155 GLN A N 1
ATOM 1163 C CA . GLN A 1 155 ? -39.485 7.648 13.453 1.00 85.19 155 GLN A CA 1
ATOM 1164 C C . GLN A 1 155 ? -39.126 7.003 14.807 1.00 85.19 155 GLN A C 1
ATOM 1166 O O . GLN A 1 155 ? -39.882 6.174 15.304 1.00 85.19 155 GLN A O 1
ATOM 1171 N N . GLY A 1 156 ? -37.963 7.325 15.388 1.00 87.19 156 GLY A N 1
ATOM 1172 C CA . GLY A 1 156 ? -37.494 6.771 16.663 1.00 87.19 156 GLY A CA 1
ATOM 1173 C C . GLY A 1 156 ? -36.918 5.350 16.592 1.00 87.19 156 GLY A C 1
ATOM 1174 O O . GLY A 1 156 ? -36.439 4.837 17.606 1.00 87.19 156 GLY A O 1
ATOM 1175 N N . LYS A 1 157 ? -36.913 4.714 15.414 1.00 89.31 157 LYS A N 1
ATOM 1176 C CA . LYS A 1 157 ? -36.336 3.377 15.203 1.00 89.31 157 LYS A CA 1
ATOM 1177 C C . LYS A 1 157 ? -34.828 3.455 14.995 1.00 89.31 157 LYS A C 1
ATOM 1179 O O . LYS A 1 157 ? -34.330 4.423 14.413 1.00 89.31 157 LYS A O 1
ATOM 1184 N N . ARG A 1 158 ? -34.101 2.419 15.414 1.00 91.50 158 ARG A N 1
ATOM 1185 C CA . ARG A 1 158 ? -32.643 2.307 15.248 1.00 91.50 158 ARG A CA 1
ATOM 1186 C C . ARG A 1 158 ? -32.304 1.123 14.339 1.00 91.50 158 ARG A C 1
ATOM 1188 O O . ARG A 1 158 ? -31.946 0.058 14.843 1.00 91.50 158 ARG A O 1
ATOM 1195 N N . PRO A 1 159 ? -32.439 1.276 13.009 1.00 90.75 159 PRO A N 1
ATOM 1196 C CA . PRO A 1 159 ? -32.152 0.190 12.082 1.00 90.75 159 PRO A CA 1
ATOM 1197 C C . PRO A 1 159 ? -30.669 -0.186 12.125 1.00 90.75 159 PRO A C 1
ATOM 1199 O O . PRO A 1 159 ? -29.795 0.682 12.193 1.00 90.75 159 PRO A O 1
ATOM 1202 N N . LEU A 1 160 ? -30.389 -1.484 12.056 1.00 90.94 160 LEU A N 1
ATOM 1203 C CA . LEU A 1 160 ? -29.028 -2.015 12.069 1.00 90.94 160 LEU A CA 1
ATOM 1204 C C . LEU A 1 160 ? -28.537 -2.315 10.650 1.00 90.94 160 LEU A C 1
ATOM 1206 O O . LEU A 1 160 ? -29.220 -2.942 9.843 1.00 90.94 160 LEU A O 1
ATOM 1210 N N . SER A 1 161 ? -27.310 -1.893 10.355 1.00 91.94 161 SER A N 1
ATOM 1211 C CA . SER A 1 161 ? -26.614 -2.223 9.108 1.00 91.94 161 SER A CA 1
ATOM 1212 C C . SER A 1 161 ? -26.175 -3.693 9.064 1.00 91.94 161 SER A C 1
ATOM 1214 O O . SER A 1 161 ? -26.011 -4.348 10.095 1.00 91.94 161 SER A O 1
ATOM 1216 N N . ALA A 1 162 ? -25.869 -4.209 7.868 1.00 91.62 162 ALA A N 1
ATOM 1217 C CA . ALA A 1 162 ? -25.361 -5.576 7.702 1.00 91.62 162 ALA A CA 1
ATOM 1218 C C . ALA A 1 162 ? -24.079 -5.850 8.520 1.00 91.62 162 ALA A C 1
ATOM 1220 O O . ALA A 1 162 ? -23.884 -6.950 9.032 1.00 91.62 162 ALA A O 1
ATOM 1221 N N . VAL A 1 163 ? -23.205 -4.847 8.681 1.00 92.31 163 VAL A N 1
ATOM 1222 C CA . VAL A 1 163 ? -21.983 -4.956 9.501 1.00 92.31 163 VAL A CA 1
ATOM 1223 C C . VAL A 1 163 ? -22.332 -5.108 10.983 1.00 92.31 163 VAL A C 1
ATOM 1225 O O . VAL A 1 163 ? -21.741 -5.933 11.678 1.00 92.31 163 VAL A O 1
ATOM 1228 N N . GLN A 1 164 ? -23.312 -4.342 11.458 1.00 92.56 164 GLN A N 1
ATOM 1229 C CA . GLN A 1 164 ? -23.778 -4.380 12.841 1.00 92.56 164 GLN A CA 1
ATOM 1230 C C . GLN A 1 164 ? -24.463 -5.709 13.176 1.00 92.56 164 GLN A C 1
ATOM 1232 O O . GLN A 1 164 ? -24.149 -6.303 14.204 1.00 92.56 164 GLN A O 1
ATOM 1237 N N . LYS A 1 165 ? -25.297 -6.240 12.275 1.00 92.56 165 LYS A N 1
ATOM 1238 C CA . LYS A 1 165 ? -25.899 -7.574 12.433 1.00 92.56 165 LYS A CA 1
ATOM 1239 C C . LYS A 1 165 ? -24.851 -8.686 12.512 1.00 92.56 165 LYS A C 1
ATOM 1241 O O . LYS A 1 165 ? -24.902 -9.526 13.406 1.00 92.56 165 LYS A O 1
ATOM 1246 N N . ARG A 1 166 ? -23.818 -8.643 11.658 1.00 93.44 166 ARG A N 1
ATOM 1247 C CA . ARG A 1 166 ? -22.678 -9.579 11.751 1.00 93.44 166 ARG A CA 1
ATOM 1248 C C . ARG A 1 166 ? -21.969 -9.504 13.102 1.00 93.44 166 ARG A C 1
ATOM 1250 O O . ARG A 1 166 ? -21.509 -10.524 13.608 1.00 93.44 166 ARG A O 1
ATOM 1257 N N . ARG A 1 167 ? -21.865 -8.311 13.693 1.00 92.69 167 ARG A N 1
ATOM 1258 C CA . ARG A 1 167 ? -21.300 -8.144 15.035 1.00 92.69 167 ARG A CA 1
ATOM 1259 C C . ARG A 1 167 ? -22.194 -8.763 16.110 1.00 92.69 167 ARG A C 1
ATOM 1261 O O . ARG A 1 167 ? -21.652 -9.463 16.956 1.00 92.69 167 ARG A O 1
ATOM 1268 N N . LEU A 1 168 ? -23.512 -8.553 16.066 1.00 93.25 168 LEU A N 1
ATOM 1269 C CA . LEU A 1 168 ? -24.450 -9.189 17.006 1.00 93.25 168 LEU A CA 1
ATOM 1270 C C . LEU A 1 168 ? -24.317 -10.715 16.976 1.00 93.25 168 LEU A C 1
ATOM 1272 O O . LEU A 1 168 ? -24.118 -11.325 18.024 1.00 93.25 168 LEU A O 1
ATOM 1276 N N . ALA A 1 169 ? -24.281 -11.302 15.776 1.00 93.25 169 ALA A N 1
ATOM 1277 C CA . ALA A 1 169 ? -24.079 -12.738 15.600 1.00 93.25 169 ALA A CA 1
ATOM 1278 C C . ALA A 1 169 ? -22.756 -13.228 16.217 1.00 93.25 169 ALA A C 1
ATOM 1280 O O . ALA A 1 169 ? -22.735 -14.240 16.911 1.00 93.25 169 ALA A O 1
ATOM 1281 N N . ARG A 1 170 ? -21.650 -12.486 16.037 1.00 92.62 170 ARG A N 1
ATOM 1282 C CA . ARG A 1 170 ? -20.352 -12.814 16.664 1.00 92.62 170 ARG A CA 1
ATOM 1283 C C . ARG A 1 170 ? -20.365 -12.712 18.190 1.00 92.62 170 ARG A C 1
ATOM 1285 O O . ARG A 1 170 ? -19.544 -13.358 18.830 1.00 92.62 170 ARG A O 1
ATOM 1292 N N . LEU A 1 171 ? -21.250 -11.895 18.756 1.00 91.94 171 LEU A N 1
ATOM 1293 C CA . LEU A 1 171 ? -21.426 -11.740 20.202 1.00 91.94 171 LEU A CA 1
ATOM 1294 C C . LEU A 1 171 ? -22.452 -12.727 20.784 1.00 91.94 171 LEU A C 1
ATOM 1296 O O . LEU A 1 171 ? -22.651 -12.727 21.995 1.00 91.94 171 LEU A O 1
ATOM 1300 N N . GLY A 1 172 ? -23.103 -13.546 19.948 1.00 92.19 172 GLY A N 1
ATOM 1301 C CA . GLY A 1 172 ? -24.173 -14.452 20.374 1.00 92.19 172 GLY A CA 1
ATOM 1302 C C . GLY A 1 172 ? -25.477 -13.738 20.747 1.00 92.19 172 GLY A C 1
ATOM 1303 O O . GLY A 1 172 ? -26.303 -14.305 21.456 1.00 92.19 172 GLY A O 1
ATOM 1304 N N . ILE A 1 173 ? -25.663 -12.494 20.298 1.00 91.94 173 ILE A N 1
ATOM 1305 C CA . ILE A 1 173 ? -26.873 -11.706 20.554 1.00 91.94 173 ILE A CA 1
ATOM 1306 C C . ILE A 1 173 ? -27.900 -12.014 19.446 1.00 91.94 173 ILE A C 1
ATOM 1308 O O . ILE A 1 173 ? -27.496 -12.078 18.279 1.00 91.94 173 ILE A O 1
ATOM 1312 N N . PRO A 1 174 ? -29.199 -12.201 19.770 1.00 88.94 174 PRO A N 1
ATOM 1313 C CA . PRO A 1 174 ? -30.240 -12.449 18.772 1.00 88.94 174 PRO A CA 1
ATOM 1314 C C . PRO A 1 174 ? -30.245 -11.408 17.646 1.00 88.94 174 PRO A C 1
ATOM 1316 O O . PRO A 1 174 ? -30.008 -10.223 17.890 1.00 88.94 174 PRO A O 1
ATOM 1319 N N . ASP A 1 175 ? -30.525 -11.851 16.416 1.00 89.25 175 ASP A N 1
ATOM 1320 C CA . ASP A 1 175 ? -30.698 -10.930 15.290 1.00 89.25 175 ASP A CA 1
ATOM 1321 C C . ASP A 1 175 ? -31.964 -10.103 15.518 1.00 89.25 175 ASP A C 1
ATOM 1323 O O . ASP A 1 175 ? -33.063 -10.638 15.664 1.00 89.25 175 ASP A O 1
ATOM 1327 N N . VAL A 1 176 ? -31.784 -8.789 15.579 1.00 89.00 176 VAL A N 1
ATOM 1328 C CA . VAL A 1 176 ? -32.856 -7.818 15.770 1.00 89.00 176 VAL A CA 1
ATOM 1329 C C . VAL A 1 176 ? -32.800 -6.807 14.636 1.00 89.00 176 VAL A C 1
ATOM 1331 O O . VAL A 1 176 ? -31.727 -6.409 14.178 1.00 89.00 176 VAL A O 1
ATOM 1334 N N . ASP A 1 177 ? -33.966 -6.366 14.176 1.00 85.88 177 ASP A N 1
ATOM 1335 C CA . ASP A 1 177 ? -34.054 -5.341 13.131 1.00 85.88 177 ASP A CA 1
ATOM 1336 C C . ASP A 1 177 ? -33.959 -3.916 13.694 1.00 85.88 177 ASP A C 1
ATOM 1338 O O . ASP A 1 177 ? -33.548 -2.994 12.986 1.00 85.88 177 ASP A O 1
ATOM 1342 N N . ASP A 1 178 ? -34.304 -3.737 14.972 1.00 89.81 178 ASP A N 1
ATOM 1343 C CA . ASP A 1 178 ? -34.229 -2.464 15.686 1.00 89.81 178 ASP A CA 1
ATOM 1344 C C . ASP A 1 178 ? -33.372 -2.610 16.949 1.00 89.81 178 ASP A C 1
ATOM 1346 O O . ASP A 1 178 ? -33.678 -3.404 17.841 1.00 89.81 178 ASP A O 1
ATOM 1350 N N . ALA A 1 179 ? -32.320 -1.796 17.057 1.00 90.12 179 ALA A N 1
ATOM 1351 C CA . ALA A 1 179 ? -31.413 -1.790 18.200 1.00 90.12 179 ALA A CA 1
ATOM 1352 C C . ALA A 1 179 ? -32.109 -1.437 19.529 1.00 90.12 179 ALA A C 1
ATOM 1354 O O . ALA A 1 179 ? -31.579 -1.739 20.597 1.00 90.12 179 ALA A O 1
ATOM 1355 N N . ASN A 1 180 ? -33.297 -0.819 19.495 1.00 91.00 180 ASN A N 1
ATOM 1356 C CA . ASN A 1 180 ? -34.093 -0.563 20.698 1.00 91.00 180 ASN A CA 1
ATOM 1357 C C . ASN A 1 180 ? -34.491 -1.855 21.438 1.00 91.00 180 ASN A C 1
ATOM 1359 O O . ASN A 1 180 ? -34.713 -1.804 22.647 1.00 91.00 180 ASN A O 1
ATOM 1363 N N . GLN A 1 181 ? -34.539 -2.995 20.741 1.00 91.00 181 GLN A N 1
ATOM 1364 C CA . GLN A 1 181 ? -34.893 -4.302 21.308 1.00 91.00 181 GLN A CA 1
ATOM 1365 C C . GLN A 1 181 ? -33.773 -4.919 22.163 1.00 91.00 181 GLN A C 1
ATOM 1367 O O . GLN A 1 181 ? -34.019 -5.877 22.888 1.00 91.00 181 GLN A O 1
ATOM 1372 N N . LEU A 1 182 ? -32.553 -4.374 22.099 1.00 90.62 182 LEU A N 1
ATOM 1373 C CA . LEU A 1 182 ? -31.419 -4.852 22.889 1.00 90.62 182 LEU A CA 1
ATOM 1374 C C . LEU A 1 182 ? -31.584 -4.479 24.368 1.00 90.62 182 LEU A C 1
ATOM 1376 O O . LEU A 1 182 ? -31.900 -3.322 24.678 1.00 90.62 182 LEU A O 1
ATOM 1380 N N . THR A 1 183 ? -31.302 -5.427 25.269 1.00 92.81 183 THR A N 1
ATOM 1381 C CA . THR A 1 183 ? -31.250 -5.170 26.721 1.00 92.81 183 THR A CA 1
ATOM 1382 C C . THR A 1 183 ? -30.103 -4.212 27.068 1.00 92.81 183 THR A C 1
ATOM 1384 O O . THR A 1 183 ? -29.170 -4.068 26.271 1.00 92.81 183 THR A O 1
ATOM 1387 N N . PRO A 1 184 ? -30.118 -3.547 28.238 1.00 91.44 184 PRO A N 1
ATOM 1388 C CA . PRO A 1 184 ? -29.023 -2.669 28.654 1.00 91.44 184 PRO A CA 1
ATOM 1389 C C . PRO A 1 184 ? -27.643 -3.342 28.572 1.00 91.44 184 PRO A C 1
ATOM 1391 O O . PRO A 1 184 ? -26.714 -2.771 28.009 1.00 91.44 184 PRO A O 1
ATOM 1394 N N . GLU A 1 185 ? -27.524 -4.591 29.017 1.00 91.44 185 GLU A N 1
ATOM 1395 C CA . GLU A 1 185 ? -26.275 -5.364 29.003 1.00 91.44 185 GLU A CA 1
ATOM 1396 C C . GLU A 1 185 ? -25.819 -5.656 27.569 1.00 91.44 185 GLU A C 1
ATOM 1398 O O . GLU A 1 185 ? -24.650 -5.470 27.221 1.00 91.44 185 GLU A O 1
ATOM 1403 N N . GLN A 1 186 ? -26.759 -6.046 26.703 1.00 92.50 186 GLN A N 1
ATOM 1404 C CA . GLN A 1 186 ? -26.487 -6.282 25.287 1.00 92.50 186 GLN A CA 1
ATOM 1405 C C . GLN A 1 186 ? -26.044 -5.001 24.581 1.00 92.50 186 GLN A C 1
ATOM 1407 O O . GLN A 1 186 ? -25.154 -5.051 23.734 1.00 92.50 186 GLN A O 1
ATOM 1412 N N . ARG A 1 187 ? -26.613 -3.840 24.934 1.00 92.50 187 ARG A N 1
ATOM 1413 C CA . ARG A 1 187 ? -26.194 -2.540 24.386 1.00 92.50 187 ARG A CA 1
ATOM 1414 C C . ARG A 1 187 ? -24.757 -2.213 24.770 1.00 92.50 187 ARG A C 1
ATOM 1416 O O . ARG A 1 187 ? -24.011 -1.740 23.911 1.00 92.50 187 ARG A O 1
ATOM 1423 N N . VAL A 1 188 ? -24.342 -2.496 26.005 1.00 92.69 188 VAL A N 1
ATOM 1424 C CA . VAL A 1 188 ? -22.950 -2.307 26.452 1.00 92.69 188 VAL A CA 1
ATOM 1425 C C . VAL A 1 188 ? -22.010 -3.224 25.669 1.00 92.69 188 VAL A C 1
ATOM 1427 O O . VAL A 1 188 ? -21.084 -2.743 25.016 1.00 92.69 188 VAL A O 1
ATOM 1430 N N . GLN A 1 189 ? -22.284 -4.531 25.653 1.00 92.19 189 GLN A N 1
ATOM 1431 C CA . GLN A 1 189 ? -21.455 -5.521 24.955 1.00 92.19 189 GLN A CA 1
ATOM 1432 C C . GLN A 1 189 ? -21.372 -5.248 23.445 1.00 92.19 189 GLN A C 1
ATOM 1434 O O . GLN A 1 189 ? -20.326 -5.401 22.811 1.00 92.19 189 GLN A O 1
ATOM 1439 N N . PHE A 1 190 ? -22.480 -4.812 22.850 1.00 93.25 190 PHE A N 1
ATOM 1440 C CA . PHE A 1 190 ? -22.531 -4.459 21.443 1.00 93.25 190 PHE A CA 1
ATOM 1441 C C . PHE A 1 190 ? -21.756 -3.173 21.146 1.00 93.25 190 PHE A C 1
ATOM 1443 O O . PHE A 1 190 ? -21.001 -3.127 20.169 1.00 93.25 190 PHE A O 1
ATOM 1450 N N . SER A 1 191 ? -21.915 -2.143 21.980 1.00 92.69 191 SER A N 1
ATOM 1451 C CA . SER A 1 191 ? -21.325 -0.825 21.748 1.00 92.69 191 SER A CA 1
ATOM 1452 C C . SER A 1 191 ? -19.837 -0.751 22.063 1.00 92.69 191 SER A C 1
ATOM 1454 O O . SER A 1 191 ? -19.159 -0.000 21.367 1.00 92.69 191 SER A O 1
ATOM 1456 N N . ARG A 1 192 ? -19.312 -1.533 23.016 1.00 93.00 192 ARG A N 1
ATOM 1457 C CA . ARG A 1 192 ? -17.889 -1.551 23.400 1.00 93.00 192 ARG A CA 1
ATOM 1458 C C . ARG A 1 192 ? -17.088 -2.616 22.656 1.00 93.00 192 ARG A C 1
ATOM 1460 O O . ARG A 1 192 ? -17.543 -3.742 22.476 1.00 93.00 192 ARG A O 1
ATOM 1467 N N . LEU A 1 193 ? -15.883 -2.267 22.216 1.00 92.56 193 LEU A N 1
ATOM 1468 C CA . LEU A 1 193 ? -14.909 -3.206 21.664 1.00 92.56 193 LEU A CA 1
ATOM 1469 C C . LEU A 1 193 ? -13.997 -3.757 22.756 1.00 92.56 193 LEU A C 1
ATOM 1471 O O . LEU A 1 193 ? -13.540 -4.882 22.585 1.00 92.56 193 LEU A O 1
ATOM 1475 N N . ASN A 1 194 ? -13.779 -3.011 23.851 1.00 91.88 194 ASN A N 1
ATOM 1476 C CA . ASN A 1 194 ? -12.914 -3.408 24.963 1.00 91.88 194 ASN A CA 1
ATOM 1477 C C . ASN A 1 194 ? -11.536 -3.877 24.468 1.00 91.88 194 ASN A C 1
ATOM 1479 O O . ASN A 1 194 ? -11.074 -4.965 24.801 1.00 91.88 194 ASN A O 1
ATOM 1483 N N . ILE A 1 195 ? -10.917 -3.066 23.605 1.00 93.12 195 ILE A N 1
ATOM 1484 C CA . ILE A 1 195 ? -9.586 -3.347 23.059 1.00 93.12 195 ILE A CA 1
ATOM 1485 C C . ILE A 1 195 ? -8.586 -3.344 24.217 1.00 93.12 195 ILE A C 1
ATOM 1487 O O . ILE A 1 195 ? -8.477 -2.340 24.920 1.00 93.12 195 ILE A O 1
ATOM 1491 N N . ASP A 1 196 ? -7.849 -4.442 24.387 1.00 92.50 196 ASP A N 1
ATOM 1492 C CA . ASP A 1 196 ? -6.731 -4.515 25.326 1.00 92.50 196 ASP A CA 1
ATOM 1493 C C . ASP A 1 196 ? -5.493 -3.836 24.704 1.00 92.50 196 ASP A C 1
ATOM 1495 O O . ASP A 1 196 ? -4.956 -4.366 23.720 1.00 92.50 196 ASP A O 1
ATOM 1499 N N . PRO A 1 197 ? -5.018 -2.699 25.260 1.00 90.50 197 PRO A N 1
ATOM 1500 C CA . PRO A 1 197 ? -3.854 -1.984 24.744 1.00 90.50 197 PRO A CA 1
ATOM 1501 C C . PRO A 1 197 ? -2.605 -2.861 24.611 1.00 90.50 197 PRO A C 1
ATOM 1503 O O . PRO A 1 197 ? -1.832 -2.677 23.675 1.00 90.50 197 PRO A O 1
ATOM 1506 N N . ALA A 1 198 ? -2.411 -3.828 25.515 1.00 91.06 198 ALA A N 1
ATOM 1507 C CA . ALA A 1 198 ? -1.218 -4.672 25.535 1.00 91.06 198 ALA A CA 1
ATOM 1508 C C . ALA A 1 198 ? -1.175 -5.679 24.373 1.00 91.06 198 ALA A C 1
ATOM 1510 O O . ALA A 1 198 ? -0.121 -6.230 24.064 1.00 91.06 198 ALA A O 1
ATOM 1511 N N . THR A 1 199 ? -2.314 -5.917 23.718 1.00 93.56 199 THR A N 1
ATOM 1512 C CA . THR A 1 199 ? -2.440 -6.867 22.601 1.00 93.56 199 THR A CA 1
ATOM 1513 C C . THR A 1 199 ? -2.376 -6.199 21.228 1.00 93.56 199 THR A C 1
ATOM 1515 O O . THR A 1 199 ? -2.431 -6.885 20.202 1.00 93.56 199 THR A O 1
ATOM 1518 N N . ILE A 1 200 ? -2.270 -4.867 21.179 1.00 92.31 200 ILE A N 1
ATOM 1519 C CA . ILE A 1 200 ? -2.227 -4.125 19.920 1.00 92.31 200 ILE A CA 1
ATOM 1520 C C . ILE A 1 200 ? -0.912 -4.431 19.206 1.00 92.31 200 ILE A C 1
ATOM 1522 O O . ILE A 1 200 ? 0.173 -4.111 19.675 1.00 92.31 200 ILE A O 1
ATOM 1526 N N . THR A 1 201 ? -1.031 -5.039 18.030 1.00 93.25 201 THR A N 1
ATOM 1527 C CA . THR A 1 201 ? 0.096 -5.334 17.132 1.00 93.25 201 THR A CA 1
ATOM 1528 C C . THR A 1 201 ? 0.222 -4.322 15.994 1.00 93.25 201 THR A C 1
ATOM 1530 O O . THR A 1 201 ? 1.213 -4.331 15.263 1.00 93.25 201 THR A O 1
ATOM 1533 N N . TRP A 1 202 ? -0.780 -3.452 15.822 1.00 94.44 202 TRP A N 1
ATOM 1534 C CA . TRP A 1 202 ? -0.797 -2.440 14.772 1.00 94.44 202 TRP A CA 1
ATOM 1535 C C . TRP A 1 202 ? 0.015 -1.220 15.185 1.00 94.44 202 TRP A C 1
ATOM 1537 O O . TRP A 1 202 ? -0.289 -0.574 16.183 1.00 94.44 202 TRP A O 1
ATOM 1547 N N . ASN A 1 203 ? 1.003 -0.869 14.372 1.00 92.50 203 ASN A N 1
ATOM 1548 C CA . ASN A 1 203 ? 1.888 0.252 14.636 1.00 92.50 203 ASN A CA 1
ATOM 1549 C C . ASN A 1 203 ? 1.632 1.391 13.649 1.00 92.50 203 ASN A C 1
ATOM 1551 O O . ASN A 1 203 ? 1.224 1.175 12.503 1.00 92.50 203 ASN A O 1
ATOM 1555 N N . ARG A 1 204 ? 1.938 2.620 14.069 1.00 93.88 204 ARG A N 1
ATOM 1556 C CA . ARG A 1 204 ? 2.129 3.717 13.114 1.00 93.88 204 ARG A CA 1
ATOM 1557 C C . ARG A 1 204 ? 3.337 3.445 12.227 1.00 93.88 204 ARG A C 1
ATOM 1559 O O . ARG A 1 204 ? 4.165 2.598 12.560 1.00 93.88 204 ARG A O 1
ATOM 1566 N N . VAL A 1 205 ? 3.430 4.194 11.135 1.00 94.06 205 VAL A N 1
ATOM 1567 C CA . VAL A 1 205 ? 4.504 4.077 10.148 1.00 94.06 205 VAL A CA 1
ATOM 1568 C C . VAL A 1 205 ? 4.914 5.434 9.588 1.00 94.06 205 VAL A C 1
ATOM 1570 O O . VAL A 1 205 ? 4.114 6.373 9.552 1.00 94.06 205 VAL A O 1
ATOM 1573 N N . ILE A 1 206 ? 6.159 5.528 9.134 1.00 93.75 206 ILE A N 1
ATOM 1574 C CA . ILE A 1 206 ? 6.705 6.680 8.414 1.00 93.75 206 ILE A CA 1
ATOM 1575 C C . ILE A 1 206 ? 7.823 6.205 7.477 1.00 93.75 206 ILE A C 1
ATOM 1577 O O . ILE A 1 206 ? 8.588 5.312 7.835 1.00 93.75 206 ILE A O 1
ATOM 1581 N N . ASP A 1 207 ? 7.916 6.793 6.284 1.00 92.25 207 ASP A N 1
ATOM 1582 C CA . ASP A 1 207 ? 8.976 6.496 5.310 1.00 92.25 207 ASP A CA 1
ATOM 1583 C C . ASP A 1 207 ? 10.220 7.365 5.566 1.00 92.25 207 ASP A C 1
ATOM 1585 O O . ASP A 1 207 ? 10.547 8.281 4.810 1.00 92.25 207 ASP A O 1
ATOM 1589 N N . THR A 1 208 ? 10.879 7.131 6.702 1.00 90.75 208 THR A N 1
ATOM 1590 C CA . THR A 1 208 ? 12.143 7.785 7.062 1.00 90.75 208 THR A CA 1
ATOM 1591 C C . THR A 1 208 ? 13.002 6.881 7.938 1.00 90.75 208 THR A C 1
ATOM 1593 O O . THR A 1 208 ? 12.501 6.058 8.705 1.00 90.75 208 THR A O 1
ATOM 1596 N N . ASN A 1 209 ? 14.318 7.079 7.883 1.00 89.25 209 ASN A N 1
ATOM 1597 C CA . ASN A 1 209 ? 15.269 6.352 8.714 1.00 89.25 209 ASN A CA 1
ATOM 1598 C C . ASN A 1 209 ? 15.384 6.983 10.112 1.00 89.25 209 ASN A C 1
ATOM 1600 O O . ASN A 1 209 ? 16.416 7.566 10.447 1.00 89.25 209 ASN A O 1
ATOM 1604 N N . ASP A 1 210 ? 14.354 6.836 10.946 1.00 89.25 210 ASP A N 1
ATOM 1605 C CA . ASP A 1 210 ? 14.349 7.383 12.308 1.00 89.25 210 ASP A CA 1
ATOM 1606 C C . ASP A 1 210 ? 14.367 6.288 13.381 1.00 89.25 210 ASP A C 1
ATOM 1608 O O . ASP A 1 210 ? 13.352 5.686 13.721 1.00 89.25 210 ASP A O 1
ATOM 1612 N N . ARG A 1 211 ? 15.542 6.041 13.968 1.00 89.06 211 ARG A N 1
ATOM 1613 C CA . ARG A 1 211 ? 15.696 5.025 15.021 1.00 89.06 211 ARG A CA 1
ATOM 1614 C C . ARG A 1 211 ? 15.033 5.387 16.351 1.00 89.06 211 ARG A C 1
ATOM 1616 O O . ARG A 1 211 ? 14.830 4.468 17.141 1.00 89.06 211 ARG A O 1
ATOM 1623 N N . PHE A 1 212 ? 14.733 6.662 16.613 1.00 88.69 212 PHE A N 1
ATOM 1624 C CA . PHE A 1 212 ? 14.126 7.083 17.881 1.00 88.69 212 PHE A CA 1
ATOM 1625 C C . PHE A 1 212 ? 12.706 6.532 18.038 1.00 88.69 212 PHE A C 1
ATOM 1627 O O . PHE A 1 212 ? 12.253 6.309 19.153 1.00 88.69 212 PHE A O 1
ATOM 1634 N N . LEU A 1 213 ? 12.054 6.199 16.923 1.00 88.69 213 LEU A N 1
ATOM 1635 C CA . LEU A 1 213 ? 10.693 5.679 16.891 1.00 88.69 213 LEU A CA 1
ATOM 1636 C C . LEU A 1 213 ? 10.570 4.167 17.169 1.00 88.69 213 LEU A C 1
ATOM 1638 O O . LEU A 1 213 ? 9.455 3.671 17.300 1.00 88.69 213 LEU A O 1
ATOM 1642 N N . ARG A 1 214 ? 11.680 3.417 17.308 1.00 79.62 214 ARG A N 1
ATOM 1643 C CA . ARG A 1 214 ? 11.692 1.933 17.404 1.00 79.62 214 ARG A CA 1
ATOM 1644 C C . ARG A 1 214 ? 10.999 1.316 18.632 1.00 79.62 214 ARG A C 1
ATOM 1646 O O . ARG A 1 214 ? 10.948 0.093 18.719 1.00 79.62 214 ARG A O 1
ATOM 1653 N N . GLY A 1 215 ? 10.477 2.117 19.557 1.00 73.69 215 GLY A N 1
ATOM 1654 C CA . GLY A 1 215 ? 9.658 1.661 20.690 1.00 73.69 215 GLY A CA 1
ATOM 1655 C C . GLY A 1 215 ? 8.211 2.164 20.669 1.00 73.69 215 GLY A C 1
ATOM 1656 O O . GLY A 1 215 ? 7.426 1.758 21.517 1.00 73.69 215 GLY A O 1
ATOM 1657 N N . GLU A 1 216 ? 7.863 3.033 19.719 1.00 70.69 216 GLU A N 1
ATOM 1658 C CA . GLU A 1 216 ? 6.564 3.718 19.665 1.00 70.69 216 GLU A CA 1
ATOM 1659 C C . GLU A 1 216 ? 5.817 3.448 18.346 1.00 70.69 216 GLU A C 1
ATOM 1661 O O . GLU A 1 216 ? 4.590 3.523 18.290 1.00 70.69 216 GLU A O 1
ATOM 1666 N N . ILE A 1 217 ? 6.551 3.159 17.263 1.00 67.94 217 ILE A N 1
ATOM 1667 C CA . ILE A 1 217 ? 6.074 3.123 15.873 1.00 67.94 217 ILE A CA 1
ATOM 1668 C C . ILE A 1 217 ? 6.896 2.072 15.091 1.00 67.94 217 ILE A C 1
ATOM 1670 O O . ILE A 1 217 ? 8.068 1.829 15.380 1.00 67.94 217 ILE A O 1
ATOM 1674 N N . SER A 1 218 ? 6.305 1.437 14.075 1.00 51.22 218 SER A N 1
ATOM 1675 C CA . SER A 1 218 ? 7.014 0.532 13.159 1.00 51.22 218 SER A CA 1
ATOM 1676 C C . SER A 1 218 ? 7.607 1.332 11.999 1.00 51.22 218 SER A C 1
ATOM 1678 O O . SER A 1 218 ? 6.956 2.209 11.442 1.00 51.22 218 SER A O 1
ATOM 1680 N N . ILE A 1 219 ? 8.860 1.061 11.642 1.00 48.59 219 ILE A N 1
ATOM 1681 C CA . ILE A 1 219 ? 9.597 1.809 10.613 1.00 48.59 219 ILE A CA 1
ATOM 1682 C C . ILE A 1 219 ? 9.712 0.929 9.366 1.00 48.59 219 ILE A C 1
ATOM 1684 O O . ILE A 1 219 ? 10.052 -0.251 9.500 1.00 48.59 219 ILE A O 1
ATOM 1688 N N . PHE A 1 220 ? 9.436 1.500 8.190 1.00 46.91 220 PHE A N 1
ATOM 1689 C CA . PHE A 1 220 ? 9.622 0.844 6.890 1.00 46.91 220 PHE A CA 1
ATOM 1690 C C . PHE A 1 220 ? 11.007 1.104 6.295 1.00 46.91 220 PHE A C 1
ATOM 1692 O O . PHE A 1 220 ? 11.565 2.195 6.541 1.00 46.91 220 PHE A O 1
#